Protein AF-A0A424NCL5-F1 (afdb_monomer_lite)

Structure (mmCIF, N/CA/C/O backbone):
data_AF-A0A424NCL5-F1
#
_entry.id   AF-A0A424NCL5-F1
#
loop_
_atom_site.group_PDB
_atom_site.id
_atom_site.type_symbol
_atom_site.label_atom_id
_atom_site.label_alt_id
_atom_site.label_comp_id
_atom_site.label_asym_id
_atom_site.label_entity_id
_atom_site.label_seq_id
_atom_site.pdbx_PDB_ins_code
_atom_site.Cartn_x
_atom_site.Cartn_y
_atom_site.Cartn_z
_atom_site.occupancy
_atom_site.B_iso_or_equiv
_atom_site.auth_seq_id
_atom_site.auth_comp_id
_atom_site.auth_asym_id
_atom_site.auth_atom_id
_atom_site.pdbx_PDB_model_num
ATOM 1 N N . PHE A 1 1 ? 13.759 -13.716 1.283 1.00 59.69 1 PHE A N 1
ATOM 2 C CA . PHE A 1 1 ? 14.732 -13.657 2.393 1.00 59.69 1 PHE A CA 1
ATOM 3 C C . PHE A 1 1 ? 16.094 -13.175 1.891 1.00 59.69 1 PHE A C 1
ATOM 5 O O . PHE A 1 1 ? 16.692 -12.325 2.529 1.00 59.69 1 PHE A O 1
ATOM 12 N N . ASP A 1 2 ? 16.530 -13.594 0.700 1.00 72.62 2 ASP A N 1
ATOM 13 C CA . ASP A 1 2 ? 17.807 -13.167 0.093 1.00 72.62 2 ASP A CA 1
ATOM 14 C C . ASP A 1 2 ? 17.956 -11.644 -0.052 1.00 72.62 2 ASP A C 1
ATOM 16 O O . ASP A 1 2 ? 18.997 -11.085 0.277 1.00 72.62 2 ASP A O 1
ATOM 20 N N . ALA A 1 3 ? 16.880 -10.949 -0.439 1.00 70.88 3 ALA A N 1
ATOM 21 C CA . ALA A 1 3 ? 16.846 -9.486 -0.510 1.00 70.88 3 ALA A CA 1
ATOM 22 C C . ALA A 1 3 ? 17.128 -8.793 0.838 1.00 70.88 3 ALA A C 1
ATOM 24 O O . ALA A 1 3 ? 17.733 -7.727 0.869 1.00 70.88 3 ALA A O 1
ATOM 25 N N . TYR A 1 4 ? 16.707 -9.400 1.953 1.00 78.50 4 TYR A N 1
ATOM 26 C CA . TYR A 1 4 ? 16.997 -8.896 3.296 1.00 78.50 4 TYR A CA 1
ATOM 27 C C . TYR A 1 4 ? 18.472 -9.114 3.646 1.00 78.50 4 TYR A C 1
ATOM 29 O O . TYR A 1 4 ? 19.128 -8.214 4.160 1.00 78.50 4 TYR A O 1
ATOM 37 N N . MET A 1 5 ? 19.005 -10.293 3.315 1.00 82.38 5 MET A N 1
ATOM 38 C CA . MET A 1 5 ? 20.398 -10.657 3.595 1.00 82.38 5 MET A CA 1
ATOM 39 C C . MET A 1 5 ? 21.410 -9.847 2.775 1.00 82.38 5 MET A C 1
ATOM 41 O O . MET A 1 5 ? 22.576 -9.790 3.150 1.00 82.38 5 MET A O 1
ATOM 45 N N . ALA A 1 6 ? 20.977 -9.201 1.689 1.00 80.12 6 ALA A N 1
ATOM 46 C CA . ALA A 1 6 ? 21.818 -8.310 0.895 1.00 80.12 6 ALA A CA 1
ATOM 47 C C . ALA A 1 6 ? 22.125 -6.968 1.592 1.00 80.12 6 ALA A C 1
ATOM 49 O O . ALA A 1 6 ? 23.172 -6.385 1.335 1.00 80.12 6 ALA A O 1
ATOM 50 N N . GLN A 1 7 ? 21.223 -6.467 2.446 1.00 85.88 7 GLN A N 1
ATOM 51 C CA . GLN A 1 7 ? 21.347 -5.170 3.140 1.00 85.88 7 GLN A CA 1
ATOM 52 C C . GLN A 1 7 ? 20.818 -5.272 4.586 1.00 85.88 7 GLN A C 1
ATOM 54 O O . GLN A 1 7 ? 19.867 -4.573 4.955 1.00 85.88 7 GLN A O 1
ATOM 59 N N . PRO A 1 8 ? 21.334 -6.207 5.403 1.00 87.62 8 PRO A N 1
ATOM 60 C CA . PRO A 1 8 ? 20.671 -6.628 6.632 1.00 87.62 8 PRO A CA 1
ATOM 61 C C . PRO A 1 8 ? 20.574 -5.509 7.669 1.00 87.62 8 PRO A C 1
ATOM 63 O O . PRO A 1 8 ? 19.539 -5.377 8.327 1.00 87.62 8 PRO A O 1
ATOM 66 N N . ILE A 1 9 ? 21.613 -4.685 7.822 1.00 90.00 9 ILE A N 1
ATOM 67 C CA . ILE A 1 9 ? 21.642 -3.652 8.859 1.00 90.00 9 ILE A CA 1
ATOM 68 C C . ILE A 1 9 ? 20.728 -2.502 8.451 1.00 90.00 9 ILE A C 1
ATOM 70 O O . ILE A 1 9 ? 19.856 -2.105 9.225 1.00 90.00 9 ILE A O 1
ATOM 74 N N . SER A 1 10 ? 20.847 -2.024 7.214 1.00 89.44 10 SER A N 1
ATOM 75 C CA . SER A 1 10 ? 20.032 -0.909 6.725 1.00 89.44 10 SER A CA 1
ATOM 76 C C . SER A 1 10 ? 18.560 -1.277 6.633 1.00 89.44 10 SER A C 1
ATOM 78 O O . SER A 1 10 ? 17.706 -0.480 7.019 1.00 89.44 10 SER A O 1
ATOM 80 N N . MET A 1 11 ? 18.248 -2.503 6.203 1.00 87.69 11 MET A N 1
ATOM 81 C CA . MET A 1 11 ? 16.880 -3.017 6.184 1.00 87.69 11 MET A CA 1
ATOM 82 C C . MET A 1 11 ? 16.300 -3.109 7.601 1.00 87.69 11 MET A C 1
ATOM 84 O O . MET A 1 11 ? 15.172 -2.670 7.827 1.00 87.69 11 MET A O 1
ATOM 88 N N . THR A 1 12 ? 17.073 -3.609 8.574 1.00 90.00 12 THR A N 1
ATOM 89 C CA . THR A 1 12 ? 16.653 -3.644 9.987 1.00 90.00 12 THR A CA 1
ATOM 90 C C . THR A 1 12 ? 16.360 -2.236 10.500 1.00 90.00 12 THR A C 1
ATOM 92 O O . THR A 1 12 ? 15.298 -1.994 11.075 1.00 90.00 12 THR A O 1
ATOM 95 N N . THR A 1 13 ? 17.267 -1.284 10.254 1.00 90.38 13 THR A N 1
ATOM 96 C CA . THR A 1 13 ? 17.084 0.122 10.630 1.00 90.38 13 THR A CA 1
ATOM 97 C C . THR A 1 13 ? 15.828 0.709 9.993 1.00 90.38 13 THR A C 1
ATOM 99 O O . THR A 1 13 ? 15.039 1.349 10.691 1.00 90.38 13 THR A O 1
ATOM 102 N N . ALA A 1 14 ? 15.604 0.458 8.700 1.00 87.75 14 ALA A N 1
ATOM 103 C CA . ALA A 1 14 ? 14.429 0.934 7.980 1.00 87.75 14 ALA A CA 1
ATOM 104 C C . ALA A 1 14 ? 13.139 0.414 8.623 1.00 87.75 14 ALA A C 1
ATOM 106 O O . ALA A 1 14 ? 12.256 1.207 8.954 1.00 87.75 14 ALA A O 1
ATOM 107 N N . ILE A 1 15 ? 13.049 -0.903 8.845 1.00 86.31 15 ILE A N 1
ATOM 108 C CA . ILE A 1 15 ? 11.871 -1.564 9.421 1.00 86.31 15 ILE A CA 1
ATOM 109 C C . ILE A 1 15 ? 11.586 -1.012 10.817 1.00 86.31 15 ILE A C 1
ATOM 111 O O . ILE A 1 15 ? 10.476 -0.548 11.074 1.00 86.31 15 ILE A O 1
ATOM 115 N N . VAL A 1 16 ? 12.584 -1.016 11.704 1.00 88.31 16 VAL A N 1
ATOM 116 C CA . VAL A 1 16 ? 12.420 -0.572 13.095 1.00 88.31 16 VAL A CA 1
ATOM 117 C C . VAL A 1 16 ? 11.967 0.883 13.145 1.00 88.31 16 VAL A C 1
ATOM 119 O O . VAL A 1 16 ? 10.979 1.195 13.811 1.00 88.31 16 VAL A O 1
ATOM 122 N N . LEU A 1 17 ? 12.641 1.775 12.415 1.00 87.69 17 LEU A N 1
ATOM 123 C CA . LEU A 1 17 ? 12.296 3.192 12.427 1.00 87.69 17 LEU A CA 1
ATOM 124 C C . LEU A 1 17 ? 10.911 3.441 11.839 1.00 87.69 17 LEU A C 1
ATOM 126 O O . LEU A 1 17 ? 10.129 4.147 12.465 1.00 87.69 17 LEU A O 1
ATOM 130 N N . CYS A 1 18 ? 10.574 2.841 10.696 1.00 82.06 18 CYS A N 1
ATOM 131 C CA . CYS A 1 18 ? 9.279 3.077 10.056 1.00 82.06 18 CYS A CA 1
ATOM 132 C C . CYS A 1 18 ? 8.109 2.514 10.870 1.00 82.06 18 CYS A C 1
ATOM 134 O O . CYS A 1 18 ? 7.059 3.153 10.952 1.00 82.06 18 CYS A O 1
ATOM 136 N N . VAL A 1 19 ? 8.278 1.350 11.509 1.00 81.06 19 VAL A N 1
ATOM 137 C CA . VAL A 1 19 ? 7.265 0.795 12.420 1.00 81.06 19 VAL A CA 1
ATOM 138 C C . VAL A 1 19 ? 7.086 1.708 13.632 1.00 81.06 19 VAL A C 1
ATOM 140 O O . VAL A 1 19 ? 5.951 2.017 14.004 1.00 81.06 19 VAL A O 1
ATOM 143 N N . ILE A 1 20 ? 8.181 2.200 14.223 1.00 84.38 20 ILE A N 1
ATOM 144 C CA . ILE A 1 20 ? 8.116 3.114 15.368 1.00 84.38 20 ILE A CA 1
ATOM 145 C C . ILE A 1 20 ? 7.447 4.436 14.980 1.00 84.38 20 ILE A C 1
ATOM 147 O O . ILE A 1 20 ? 6.534 4.873 15.676 1.00 84.38 20 ILE A O 1
ATOM 151 N N . THR A 1 21 ? 7.856 5.076 13.886 1.00 79.81 21 THR A N 1
ATOM 152 C CA . THR A 1 21 ? 7.308 6.384 13.498 1.00 79.81 21 THR A CA 1
ATOM 153 C C . THR A 1 21 ? 5.838 6.305 13.093 1.00 79.81 21 THR A C 1
ATOM 155 O O . THR A 1 21 ? 5.097 7.258 13.331 1.00 79.81 21 THR A O 1
ATOM 158 N N . THR A 1 22 ? 5.402 5.177 12.524 1.00 75.25 22 THR A N 1
ATOM 159 C CA . THR A 1 22 ? 4.046 5.024 11.971 1.00 75.25 22 THR A CA 1
ATOM 160 C C . THR A 1 22 ? 3.049 4.461 12.987 1.00 75.25 22 THR A C 1
ATOM 162 O O . THR A 1 22 ? 1.949 4.995 13.146 1.00 75.25 22 THR A O 1
ATOM 165 N N . PHE A 1 23 ? 3.417 3.397 13.707 1.00 75.50 23 PHE A N 1
ATOM 166 C CA . PHE A 1 23 ? 2.468 2.601 14.496 1.00 75.50 23 PHE A CA 1
ATOM 167 C C . PHE A 1 23 ? 2.685 2.673 16.015 1.00 75.50 23 PHE A C 1
ATOM 169 O O . PHE A 1 23 ? 1.803 2.276 16.775 1.00 75.50 23 PHE A O 1
ATOM 176 N N . SER A 1 24 ? 3.812 3.206 16.500 1.00 83.19 24 SER A N 1
ATOM 177 C CA . SER A 1 24 ? 4.097 3.237 17.941 1.00 83.19 24 SER A CA 1
ATOM 178 C C . SER A 1 24 ? 3.227 4.246 18.694 1.00 83.19 24 SER A C 1
ATOM 180 O O . SER A 1 24 ? 3.338 5.461 18.515 1.00 83.19 24 SER A O 1
ATOM 182 N N . ASN A 1 25 ? 2.418 3.752 19.635 1.00 82.50 25 ASN A N 1
ATOM 183 C CA . ASN A 1 25 ? 1.668 4.590 20.576 1.00 82.50 25 ASN A CA 1
ATOM 184 C C . ASN A 1 25 ? 2.572 5.539 21.397 1.00 82.50 25 ASN A C 1
ATOM 186 O O . ASN A 1 25 ? 2.231 6.720 21.516 1.00 82.50 25 ASN A O 1
ATOM 190 N N . PRO A 1 26 ? 3.728 5.097 21.939 1.00 86.94 26 PRO A N 1
ATOM 191 C CA . PRO A 1 26 ? 4.712 5.996 22.542 1.00 86.94 26 PRO A CA 1
ATOM 192 C C . PRO A 1 26 ? 5.143 7.151 21.630 1.00 86.94 26 PRO A C 1
ATOM 194 O O . PRO A 1 26 ? 5.167 8.299 22.073 1.00 86.94 26 PRO A O 1
ATOM 197 N N . PHE A 1 27 ? 5.428 6.871 20.355 1.00 85.06 27 PHE A N 1
ATOM 198 C CA . PHE A 1 27 ? 5.825 7.900 19.393 1.00 85.06 27 PHE A CA 1
ATOM 199 C C . PHE A 1 27 ? 4.682 8.885 19.126 1.00 85.06 27 PHE A C 1
ATOM 201 O O . PHE A 1 27 ? 4.892 10.096 19.192 1.00 85.06 27 PHE A O 1
ATOM 208 N N . LYS A 1 28 ? 3.448 8.389 18.944 1.00 81.25 28 LYS A N 1
ATOM 209 C CA . LYS A 1 28 ? 2.246 9.232 18.807 1.00 81.25 28 LYS A CA 1
ATOM 210 C C . LYS A 1 28 ? 2.067 10.172 20.010 1.00 81.25 28 LYS A C 1
ATOM 212 O O . LYS A 1 28 ? 1.787 11.353 19.827 1.00 81.25 28 LYS A O 1
ATOM 217 N N . ARG A 1 29 ? 2.306 9.695 21.239 1.00 84.94 29 ARG A N 1
ATOM 218 C CA . ARG A 1 29 ? 2.267 10.525 22.464 1.00 84.94 29 ARG A CA 1
ATOM 219 C C . ARG A 1 29 ? 3.382 11.570 22.533 1.00 84.94 29 ARG A C 1
ATOM 221 O O . ARG A 1 29 ? 3.206 12.600 23.175 1.00 84.94 29 ARG A O 1
ATOM 228 N N . LEU A 1 30 ? 4.537 11.309 21.929 1.00 85.81 30 LEU A N 1
ATOM 229 C CA . LEU A 1 30 ? 5.638 12.270 21.875 1.00 85.81 30 LEU A CA 1
ATOM 230 C C . LEU A 1 30 ? 5.400 13.331 20.791 1.00 85.81 30 LEU A C 1
ATOM 232 O O . LEU A 1 30 ? 5.681 14.512 21.001 1.00 85.81 30 LEU A O 1
ATOM 236 N N . ALA A 1 31 ? 4.801 12.925 19.672 1.00 82.19 31 ALA A N 1
ATOM 237 C CA . ALA A 1 31 ? 4.405 13.803 18.578 1.00 82.19 31 ALA A CA 1
ATOM 238 C C . ALA A 1 31 ? 3.365 14.858 18.992 1.00 82.19 31 ALA A C 1
ATOM 240 O O . ALA A 1 31 ? 3.372 15.953 18.439 1.00 82.19 31 ALA A O 1
ATOM 241 N N . THR A 1 32 ? 2.519 14.593 19.997 1.00 81.19 32 THR A N 1
ATOM 242 C CA . THR A 1 32 ? 1.598 15.615 20.537 1.00 81.19 32 THR A CA 1
ATOM 243 C C . THR A 1 32 ? 2.299 16.669 21.395 1.00 81.19 32 THR A C 1
ATOM 245 O O . THR A 1 32 ? 1.772 17.766 21.564 1.00 81.19 32 THR A O 1
ATOM 248 N N . LYS A 1 33 ? 3.488 16.364 21.929 1.00 86.12 33 LYS A N 1
ATOM 249 C CA . LYS A 1 33 ? 4.240 17.249 22.832 1.00 86.12 33 LYS A CA 1
ATOM 250 C C . LYS A 1 33 ? 5.313 18.076 22.127 1.00 86.12 33 LYS A C 1
ATOM 252 O O . LYS A 1 33 ? 5.761 19.074 22.680 1.00 86.12 33 LYS A O 1
ATOM 257 N N . SER A 1 34 ? 5.752 17.673 20.934 1.00 86.62 34 SER A N 1
ATOM 258 C CA . SER A 1 34 ? 6.860 18.322 20.229 1.00 86.62 34 SER A CA 1
ATOM 259 C C . SER A 1 34 ? 6.598 18.467 18.737 1.00 86.62 34 SER A C 1
ATOM 261 O O . SER A 1 34 ? 6.245 17.511 18.044 1.00 86.62 34 SER A O 1
ATOM 263 N N . ARG A 1 35 ? 6.873 19.671 18.222 1.00 82.31 35 ARG A N 1
ATOM 264 C CA . ARG A 1 35 ? 6.753 19.997 16.796 1.00 82.31 35 ARG A CA 1
ATOM 265 C C . ARG A 1 35 ? 7.665 19.131 15.926 1.00 82.31 35 ARG A C 1
ATOM 267 O O . ARG A 1 35 ? 7.259 18.755 14.835 1.00 82.31 35 ARG A O 1
ATOM 274 N N . VAL A 1 36 ? 8.857 18.773 16.409 1.00 84.62 36 VAL A N 1
ATOM 275 C CA . VAL A 1 36 ? 9.817 17.946 15.654 1.00 84.62 36 VAL A CA 1
ATOM 276 C C . VAL A 1 36 ? 9.261 16.541 15.430 1.00 84.62 36 VAL A C 1
ATOM 278 O O . VAL A 1 36 ? 9.214 16.069 14.299 1.00 84.62 36 VAL A O 1
ATOM 281 N N . PHE A 1 37 ? 8.763 15.899 16.489 1.00 83.12 37 PHE A N 1
ATOM 282 C CA . PHE A 1 37 ? 8.170 14.563 16.399 1.00 83.12 37 PHE A CA 1
ATOM 283 C C . PHE A 1 37 ? 6.844 14.566 15.629 1.00 83.12 37 PHE A C 1
ATOM 285 O O . PHE A 1 37 ? 6.556 13.612 14.911 1.00 83.12 37 PHE A O 1
ATOM 292 N N . SER A 1 38 ? 6.073 15.656 15.710 1.00 77.62 38 SER A N 1
ATOM 293 C CA . SER A 1 38 ? 4.879 15.858 14.881 1.00 77.62 38 SER A CA 1
ATOM 294 C C . SER A 1 38 ? 5.216 15.914 13.387 1.00 77.62 38 SER A C 1
ATOM 296 O O . SER A 1 38 ? 4.578 15.231 12.588 1.00 77.62 38 SER A O 1
ATOM 298 N N . VAL A 1 39 ? 6.255 16.670 13.009 1.00 78.81 39 VAL A N 1
ATOM 299 C CA . VAL A 1 39 ? 6.716 16.755 11.615 1.00 78.81 39 VAL A CA 1
ATOM 300 C C . VAL A 1 39 ? 7.269 15.410 11.150 1.00 78.81 39 VAL A C 1
ATOM 302 O O . VAL A 1 39 ? 6.846 14.924 10.105 1.00 78.81 39 VAL A O 1
ATOM 305 N N . LEU A 1 40 ? 8.129 14.759 11.940 1.00 79.69 40 LEU A N 1
ATOM 306 C CA . LEU A 1 40 ? 8.675 13.437 11.608 1.00 79.69 40 LEU A CA 1
ATOM 307 C C . LEU A 1 40 ? 7.574 12.390 11.411 1.00 79.69 40 LEU A C 1
ATOM 309 O O . LEU A 1 40 ? 7.593 11.673 10.417 1.00 79.69 40 LEU A O 1
ATOM 313 N N . GLY A 1 41 ? 6.581 12.339 12.302 1.00 73.12 41 GLY A N 1
ATOM 314 C CA . GLY A 1 41 ? 5.432 11.444 12.148 1.00 73.12 41 GLY A CA 1
ATOM 315 C C . GLY A 1 41 ? 4.577 11.766 10.920 1.00 73.12 41 GLY A C 1
ATOM 316 O O . GLY A 1 41 ? 4.056 10.861 10.277 1.00 73.12 41 GLY A O 1
ATOM 317 N N . SER A 1 42 ? 4.462 13.045 10.548 1.00 71.31 42 SER A N 1
ATOM 318 C CA . SER A 1 42 ? 3.681 13.459 9.374 1.00 71.31 42 SER A CA 1
ATOM 319 C C . SER A 1 42 ? 4.311 13.084 8.030 1.00 71.31 42 SER A C 1
ATOM 321 O O . SER A 1 42 ? 3.599 13.016 7.034 1.00 71.31 42 SER A O 1
ATOM 323 N N . LEU A 1 43 ? 5.620 12.813 8.001 1.00 74.31 43 LEU A N 1
ATOM 324 C CA . LEU A 1 43 ? 6.347 12.375 6.804 1.00 74.31 43 LEU A CA 1
ATOM 325 C C . LEU A 1 43 ? 6.207 10.860 6.546 1.00 74.31 43 LEU A C 1
ATOM 327 O O . LEU A 1 43 ? 6.719 10.352 5.546 1.00 74.31 43 LEU A O 1
ATOM 331 N N . GLY A 1 44 ? 5.522 10.133 7.438 1.00 73.88 44 GLY A N 1
ATOM 332 C CA . GLY A 1 44 ? 5.253 8.703 7.314 1.00 73.88 44 GLY A CA 1
ATOM 333 C C . GLY A 1 44 ? 6.536 7.875 7.261 1.00 73.88 44 GLY A C 1
ATOM 334 O O . GLY A 1 44 ? 7.284 7.793 8.236 1.00 73.88 44 GLY A O 1
ATOM 335 N N . LEU A 1 45 ? 6.780 7.258 6.104 1.00 76.00 45 LEU A N 1
ATOM 336 C CA . LEU A 1 45 ? 7.889 6.323 5.877 1.00 76.00 45 LEU A CA 1
ATOM 337 C C . LEU A 1 45 ? 9.198 7.021 5.498 1.00 76.00 45 LEU A C 1
ATOM 339 O O . LEU A 1 45 ? 10.274 6.443 5.643 1.00 76.00 45 LEU A O 1
ATOM 343 N N . LEU A 1 46 ? 9.117 8.272 5.034 1.00 79.44 46 LEU A N 1
ATOM 344 C CA . LEU A 1 46 ? 10.256 9.003 4.484 1.00 79.44 46 LEU A CA 1
ATOM 345 C C . LEU A 1 46 ? 11.432 9.127 5.475 1.00 79.44 46 LEU A C 1
ATOM 347 O O . LEU A 1 46 ? 12.557 8.849 5.065 1.00 79.44 46 LEU A O 1
ATOM 351 N N . PRO A 1 47 ? 11.243 9.482 6.765 1.00 80.56 47 PRO A N 1
ATOM 352 C CA . PRO A 1 47 ? 12.374 9.665 7.675 1.00 80.56 47 PRO A CA 1
ATOM 353 C C . PRO A 1 47 ? 13.139 8.367 7.938 1.00 80.56 47 PRO A C 1
ATOM 355 O O . PRO A 1 47 ? 14.368 8.365 7.924 1.00 80.56 47 PRO A O 1
ATOM 358 N N . GLY A 1 48 ? 12.420 7.259 8.146 1.00 82.44 48 GLY A N 1
ATOM 359 C CA . GLY A 1 48 ? 13.043 5.952 8.354 1.00 82.44 48 GLY A CA 1
ATOM 360 C C . GLY A 1 48 ? 13.788 5.477 7.109 1.00 82.44 48 GLY A C 1
ATOM 361 O O . GLY A 1 48 ? 14.894 4.956 7.222 1.00 82.44 48 GLY A O 1
ATOM 362 N N . PHE A 1 49 ? 13.233 5.744 5.924 1.00 82.62 49 PHE A N 1
ATOM 363 C CA . PHE A 1 49 ? 13.864 5.413 4.651 1.00 82.62 49 PHE A CA 1
ATOM 364 C C . PHE A 1 49 ? 15.146 6.218 4.387 1.00 82.62 49 PHE A C 1
ATOM 366 O O . PHE A 1 49 ? 16.161 5.648 3.997 1.00 82.62 49 PHE A O 1
ATOM 373 N N . VAL A 1 50 ? 15.137 7.528 4.659 1.00 86.81 50 VAL A N 1
ATOM 374 C CA . VAL A 1 50 ? 16.325 8.389 4.509 1.00 86.81 50 VAL A CA 1
ATOM 375 C C . VAL A 1 50 ? 17.444 7.948 5.451 1.00 86.81 50 VAL A C 1
ATOM 377 O O . VAL A 1 50 ? 18.590 7.820 5.024 1.00 86.81 50 VAL A O 1
ATOM 380 N N . ILE A 1 51 ? 17.121 7.671 6.718 1.00 89.56 51 ILE A N 1
ATOM 381 C CA . ILE A 1 51 ? 18.115 7.200 7.692 1.00 89.56 51 ILE A CA 1
ATOM 382 C C . ILE A 1 51 ? 18.687 5.847 7.256 1.00 89.56 51 ILE A C 1
ATOM 384 O O . ILE A 1 51 ? 19.900 5.663 7.292 1.00 89.56 51 ILE A O 1
ATOM 388 N N . ALA A 1 52 ? 17.844 4.924 6.793 1.00 89.19 52 ALA A N 1
ATOM 389 C CA . ALA A 1 52 ? 18.299 3.628 6.305 1.00 89.19 52 ALA A CA 1
ATOM 390 C C . ALA A 1 52 ? 19.197 3.736 5.064 1.00 89.19 52 ALA A C 1
ATOM 392 O O . ALA A 1 52 ? 20.213 3.052 4.995 1.00 89.19 52 ALA A O 1
ATOM 393 N N . GLY A 1 53 ? 18.887 4.632 4.123 1.00 88.75 53 GLY A N 1
ATOM 394 C CA . GLY A 1 53 ? 19.747 4.892 2.966 1.00 88.75 53 GLY A CA 1
ATOM 395 C C . GLY A 1 53 ? 21.130 5.426 3.358 1.00 88.75 53 GLY A C 1
ATOM 396 O O . GLY A 1 53 ? 22.135 5.006 2.788 1.00 88.75 53 GLY A O 1
ATOM 397 N N . LEU A 1 54 ? 21.202 6.293 4.375 1.00 90.31 54 LEU A N 1
ATOM 398 C CA . LEU A 1 54 ? 22.479 6.764 4.924 1.00 90.31 54 LEU A CA 1
ATOM 399 C C . LEU A 1 54 ? 23.261 5.633 5.600 1.00 90.31 54 LEU A C 1
ATOM 401 O O . LEU A 1 54 ? 24.464 5.514 5.386 1.00 90.31 54 LEU A O 1
ATOM 405 N N . VAL A 1 55 ? 22.591 4.783 6.382 1.00 91.06 55 VAL A N 1
ATOM 406 C CA . VAL A 1 55 ? 23.217 3.599 6.995 1.00 91.06 55 VAL A CA 1
ATOM 407 C C . VAL A 1 55 ? 23.767 2.660 5.918 1.00 91.06 55 VAL A C 1
ATOM 409 O O . VAL A 1 55 ? 24.911 2.223 6.033 1.00 91.06 55 VAL A O 1
ATOM 412 N N . ALA A 1 56 ? 23.021 2.446 4.832 1.00 89.38 56 ALA A N 1
ATOM 413 C CA . ALA A 1 56 ? 23.445 1.601 3.716 1.00 89.38 56 ALA A CA 1
ATOM 414 C C . ALA A 1 56 ? 24.703 2.129 3.031 1.00 89.38 56 ALA A C 1
ATOM 416 O O . ALA A 1 56 ? 25.590 1.349 2.680 1.00 89.38 56 ALA A O 1
ATOM 417 N N . TYR A 1 57 ? 24.796 3.452 2.888 1.00 89.00 57 TYR A N 1
ATOM 418 C CA . TYR A 1 57 ? 25.983 4.112 2.364 1.00 89.00 57 TYR A CA 1
ATOM 419 C C . TYR A 1 57 ? 27.189 3.950 3.295 1.00 89.00 57 TYR A C 1
ATOM 421 O O . TYR A 1 57 ? 28.239 3.475 2.871 1.00 89.00 57 TYR A O 1
ATOM 429 N N . PHE A 1 58 ? 27.047 4.300 4.579 1.00 91.69 58 PHE A N 1
ATOM 430 C CA . PHE A 1 58 ? 28.169 4.276 5.526 1.00 91.69 58 PHE A CA 1
ATOM 431 C C . PHE A 1 58 ? 28.699 2.868 5.806 1.00 91.69 58 PHE A C 1
ATOM 433 O O . PHE A 1 58 ? 29.887 2.705 6.081 1.00 91.69 58 PHE A O 1
ATOM 440 N N . LEU A 1 59 ? 27.838 1.854 5.723 1.00 91.62 59 LEU A N 1
ATOM 441 C CA . LEU A 1 59 ? 28.215 0.452 5.899 1.00 91.62 59 LEU A CA 1
ATOM 442 C C . LEU A 1 59 ? 28.612 -0.240 4.589 1.00 91.62 59 LEU A C 1
ATOM 444 O O . LEU A 1 59 ? 28.944 -1.422 4.613 1.00 91.62 59 LEU A O 1
ATOM 448 N N . ASN A 1 60 ? 28.610 0.481 3.463 1.00 87.88 60 ASN A N 1
ATOM 449 C CA . ASN A 1 60 ? 28.871 -0.053 2.124 1.00 87.88 60 ASN A CA 1
ATOM 450 C C . ASN A 1 60 ? 27.956 -1.232 1.726 1.00 87.88 60 ASN A C 1
ATOM 452 O O . ASN A 1 60 ? 28.327 -2.030 0.866 1.00 87.88 60 ASN A O 1
ATOM 456 N N . GLU A 1 61 ? 26.751 -1.333 2.305 1.00 86.88 61 GLU A N 1
ATOM 457 C CA . GLU A 1 61 ? 25.727 -2.303 1.875 1.00 86.88 61 GLU A CA 1
ATOM 458 C C . GLU A 1 61 ? 25.150 -1.928 0.498 1.00 86.88 61 GLU A C 1
ATOM 460 O O . GLU A 1 61 ? 24.634 -2.776 -0.230 1.00 86.88 61 GLU A O 1
ATOM 465 N N . VAL A 1 62 ? 25.247 -0.646 0.128 1.00 85.44 62 VAL A N 1
ATOM 466 C CA . VAL A 1 62 ? 24.797 -0.103 -1.154 1.00 85.44 62 VAL A CA 1
ATOM 467 C C . VAL A 1 62 ? 25.860 0.799 -1.764 1.00 85.44 62 VAL A C 1
ATOM 469 O O . VAL A 1 62 ? 26.407 1.672 -1.096 1.00 85.44 62 VAL A O 1
ATOM 472 N N . GLN A 1 63 ? 26.080 0.642 -3.069 1.00 84.94 63 GLN A N 1
ATOM 473 C CA . GLN A 1 63 ? 26.859 1.575 -3.879 1.00 84.94 63 GLN A CA 1
ATOM 474 C C . GLN A 1 63 ? 25.918 2.525 -4.625 1.00 84.94 63 GLN A C 1
ATOM 476 O O . GLN A 1 63 ? 25.005 2.085 -5.327 1.00 84.94 63 GLN A O 1
ATOM 481 N N . PHE A 1 64 ? 26.147 3.829 -4.480 1.00 85.19 64 PHE A N 1
ATOM 482 C CA . PHE A 1 64 ? 25.378 4.862 -5.171 1.00 85.19 64 PHE A CA 1
ATOM 483 C C . PHE A 1 64 ? 26.177 5.399 -6.354 1.00 85.19 64 PHE A C 1
ATOM 485 O O . PHE A 1 64 ? 27.087 6.208 -6.185 1.00 85.19 64 PHE A O 1
ATOM 492 N N . ASN A 1 65 ? 25.800 4.981 -7.560 1.00 87.31 65 ASN A N 1
ATOM 493 C CA . ASN A 1 65 ? 26.366 5.496 -8.803 1.00 87.31 65 ASN A CA 1
ATOM 494 C C . ASN A 1 65 ? 25.413 6.545 -9.380 1.00 87.31 65 ASN A C 1
ATOM 496 O O . ASN A 1 65 ? 24.567 6.229 -10.212 1.00 87.31 65 ASN A O 1
ATOM 500 N N . ILE A 1 66 ? 25.505 7.779 -8.876 1.00 89.94 66 ILE A N 1
ATOM 501 C CA . ILE A 1 66 ? 24.596 8.860 -9.273 1.00 89.94 66 ILE A CA 1
ATOM 502 C C . ILE A 1 66 ? 24.986 9.374 -10.661 1.00 89.94 66 ILE A C 1
ATOM 504 O O . ILE A 1 66 ? 26.067 9.935 -10.845 1.00 89.94 66 ILE A O 1
ATOM 508 N N . GLU A 1 67 ? 24.078 9.230 -11.623 1.00 90.56 67 GLU A N 1
ATOM 509 C CA . GLU A 1 67 ? 24.237 9.779 -12.971 1.00 90.56 67 GLU A CA 1
ATOM 510 C C . GLU A 1 67 ? 23.503 11.115 -13.096 1.00 90.56 67 GLU A C 1
ATOM 512 O O . GLU A 1 67 ? 22.336 11.239 -12.725 1.00 90.56 67 GLU A O 1
ATOM 517 N N . TRP A 1 68 ? 24.168 12.120 -13.668 1.00 91.44 68 TRP A N 1
ATOM 518 C CA . TRP A 1 68 ? 23.572 13.432 -13.908 1.00 91.44 68 TRP A CA 1
ATOM 519 C C . TRP A 1 68 ? 23.010 13.545 -15.320 1.00 91.44 68 TRP A C 1
ATOM 521 O O . TRP A 1 68 ? 23.686 13.235 -16.296 1.00 91.44 68 TRP A O 1
ATOM 531 N N . GLY A 1 69 ? 21.775 14.035 -15.436 1.00 89.06 69 GLY A N 1
ATOM 532 C CA . GLY A 1 69 ? 21.144 14.307 -16.722 1.00 89.06 69 GLY A CA 1
ATOM 533 C C . GLY A 1 69 ? 19.632 14.117 -16.713 1.00 89.06 69 GLY A C 1
ATOM 534 O O . GLY A 1 69 ? 19.006 13.898 -15.672 1.00 89.06 69 GLY A O 1
ATOM 535 N N . PHE A 1 70 ? 19.057 14.203 -17.908 1.00 88.06 70 PHE A N 1
ATOM 536 C CA . PHE A 1 70 ? 17.642 13.973 -18.160 1.00 88.06 70 PHE A CA 1
ATOM 537 C C . PHE A 1 70 ? 17.493 12.772 -19.093 1.00 88.06 70 PHE A C 1
ATOM 539 O O . PHE A 1 70 ? 18.180 12.696 -20.112 1.00 88.06 70 PHE A O 1
ATOM 546 N N . LYS A 1 71 ? 16.608 11.832 -18.760 1.00 83.75 71 LYS A N 1
ATOM 547 C CA . LYS A 1 71 ? 16.344 10.645 -19.579 1.00 83.75 71 LYS A CA 1
ATOM 548 C C . LYS A 1 71 ? 14.859 10.518 -19.830 1.00 83.75 71 LYS A C 1
ATOM 550 O O . LYS A 1 71 ? 14.064 10.540 -18.905 1.00 83.75 71 LYS A O 1
ATOM 555 N N . ILE A 1 72 ? 14.483 10.347 -21.089 1.00 83.75 72 ILE A N 1
ATOM 556 C CA . ILE A 1 72 ? 13.097 10.053 -21.443 1.00 83.75 72 ILE A CA 1
ATOM 557 C C . ILE A 1 72 ? 12.842 8.572 -21.109 1.00 83.75 72 ILE A C 1
ATOM 559 O O . ILE A 1 72 ? 13.581 7.717 -21.610 1.00 83.75 72 ILE A O 1
ATOM 563 N N . PRO A 1 73 ? 11.849 8.238 -20.260 1.00 79.81 73 PRO A N 1
ATOM 564 C CA . PRO A 1 73 ? 11.491 6.852 -19.983 1.00 79.81 73 PRO A CA 1
ATOM 565 C C . PRO A 1 73 ? 11.161 6.097 -21.275 1.00 79.81 73 PRO A C 1
ATOM 567 O O . PRO A 1 73 ? 10.523 6.639 -22.177 1.00 79.81 73 PRO A O 1
ATOM 570 N N . ALA A 1 74 ? 11.575 4.832 -21.366 1.00 82.81 74 ALA A N 1
ATOM 571 C CA . ALA A 1 74 ? 11.413 4.005 -22.563 1.00 82.81 74 ALA A CA 1
ATOM 572 C C . ALA A 1 74 ? 9.975 3.464 -22.710 1.00 82.81 74 ALA A C 1
ATOM 574 O O . ALA A 1 74 ? 9.753 2.255 -22.741 1.00 82.81 74 ALA A O 1
ATOM 575 N N . VAL A 1 75 ? 8.994 4.368 -22.788 1.00 80.94 75 VAL A N 1
ATOM 576 C CA . VAL A 1 75 ? 7.558 4.043 -22.835 1.00 80.94 75 VAL A CA 1
ATOM 577 C C . VAL A 1 75 ? 7.218 3.167 -24.042 1.00 80.94 75 VAL A C 1
ATOM 579 O O . VAL A 1 75 ? 6.486 2.196 -23.897 1.00 80.94 75 VAL A O 1
ATOM 582 N N . LEU A 1 76 ? 7.796 3.454 -25.213 1.00 83.00 76 LEU A N 1
ATOM 583 C CA . LEU A 1 76 ? 7.573 2.651 -26.420 1.00 83.00 76 LEU A CA 1
ATOM 584 C C . LEU A 1 76 ? 8.044 1.205 -26.231 1.00 83.00 76 LEU A C 1
ATOM 586 O O . LEU A 1 76 ? 7.262 0.284 -26.427 1.00 83.00 76 LEU A O 1
ATOM 590 N N . SER A 1 77 ? 9.274 1.010 -25.745 1.00 84.44 77 SER A N 1
ATOM 591 C CA . SER A 1 77 ? 9.811 -0.335 -25.492 1.00 84.44 77 SER A CA 1
ATOM 592 C C . SER A 1 77 ? 8.984 -1.112 -24.466 1.00 84.44 77 SER A C 1
ATOM 594 O O . SER A 1 77 ? 8.914 -2.337 -24.530 1.00 84.44 77 SER A O 1
ATOM 596 N N . LEU A 1 78 ? 8.355 -0.419 -23.514 1.00 81.56 78 LEU A N 1
ATOM 597 C CA . LEU A 1 78 ? 7.441 -1.057 -22.577 1.00 81.56 78 LEU A CA 1
ATOM 598 C C . LEU A 1 78 ? 6.178 -1.555 -23.288 1.00 81.56 78 LEU A C 1
ATOM 600 O O . LEU A 1 78 ? 5.833 -2.721 -23.138 1.00 81.56 78 LEU A O 1
ATOM 604 N N . ILE A 1 79 ? 5.531 -0.702 -24.087 1.00 82.06 79 ILE A N 1
ATOM 605 C CA . ILE A 1 79 ? 4.320 -1.055 -24.845 1.00 82.06 79 ILE A CA 1
ATOM 606 C C . ILE A 1 79 ? 4.589 -2.250 -25.765 1.00 82.06 79 ILE A C 1
ATOM 608 O O . ILE A 1 79 ? 3.783 -3.176 -25.802 1.00 82.06 79 ILE A O 1
ATOM 612 N N . GLU A 1 80 ? 5.737 -2.271 -26.443 1.00 85.44 80 GLU A N 1
ATOM 613 C CA . GLU A 1 80 ? 6.149 -3.389 -27.304 1.00 85.44 80 GLU A CA 1
ATOM 614 C C . GLU A 1 80 ? 6.272 -4.715 -26.541 1.00 85.44 80 GLU A C 1
ATOM 616 O O . GLU A 1 80 ? 6.027 -5.782 -27.095 1.00 85.44 80 GLU A O 1
ATOM 621 N N . LYS A 1 81 ? 6.643 -4.663 -25.257 1.00 84.88 81 LYS A N 1
ATOM 622 C CA . LYS A 1 81 ? 6.873 -5.851 -24.425 1.00 84.88 81 LYS A CA 1
ATOM 623 C C . LYS A 1 81 ? 5.651 -6.317 -23.651 1.00 84.88 81 LYS A C 1
ATOM 625 O O . LYS A 1 81 ? 5.669 -7.442 -23.157 1.00 84.88 81 LYS A O 1
ATOM 630 N N . THR A 1 82 ? 4.633 -5.475 -23.485 1.00 81.25 82 THR A N 1
ATOM 631 C CA . THR A 1 82 ? 3.506 -5.794 -22.598 1.00 81.25 82 THR A CA 1
ATOM 632 C C . THR A 1 82 ? 2.128 -5.616 -23.232 1.00 81.25 82 THR A C 1
ATOM 634 O O . THR A 1 82 ? 1.169 -6.193 -22.725 1.00 81.25 82 THR A O 1
ATOM 637 N N . SER A 1 83 ? 1.985 -4.877 -24.338 1.00 84.06 83 SER A N 1
ATOM 638 C CA . SER A 1 83 ? 0.676 -4.651 -24.964 1.00 84.06 83 SER A CA 1
ATOM 639 C C . SER A 1 83 ? 0.224 -5.846 -25.805 1.00 84.06 83 SER A C 1
ATOM 641 O O . SER A 1 83 ? 0.928 -6.210 -26.751 1.00 84.06 83 SER A O 1
ATOM 643 N N . PRO A 1 84 ? -0.998 -6.371 -25.596 1.00 84.12 84 PRO A N 1
ATOM 644 C CA . PRO A 1 84 ? -1.609 -7.327 -26.521 1.00 84.12 84 PRO A CA 1
ATOM 645 C C . PRO A 1 84 ? -1.803 -6.760 -27.934 1.00 84.12 84 PRO A C 1
ATOM 647 O O . PRO A 1 84 ? -1.891 -7.518 -28.893 1.00 84.12 84 PRO A O 1
ATOM 650 N N . LEU A 1 85 ? -1.839 -5.429 -28.092 1.00 85.69 85 LEU A N 1
ATOM 651 C CA . LEU A 1 85 ? -1.917 -4.792 -29.411 1.00 85.69 85 LEU A CA 1
ATOM 652 C C . LEU A 1 85 ? -0.618 -4.942 -30.216 1.00 85.69 85 LEU A C 1
ATOM 654 O O . LEU A 1 85 ? -0.665 -4.874 -31.441 1.00 85.69 85 LEU A O 1
ATOM 658 N N . TYR A 1 86 ? 0.521 -5.139 -29.544 1.00 86.00 86 TYR A N 1
ATOM 659 C CA . TYR A 1 86 ? 1.820 -5.348 -30.187 1.00 86.00 86 TYR A CA 1
ATOM 660 C C . TYR A 1 86 ? 2.218 -6.830 -30.219 1.00 86.00 86 TYR A C 1
ATOM 662 O O . TYR A 1 86 ? 2.720 -7.314 -31.228 1.00 86.00 86 TYR A O 1
ATOM 670 N N . LEU A 1 87 ? 1.957 -7.564 -29.132 1.00 86.31 87 LEU A N 1
ATOM 671 C CA . LEU A 1 87 ? 2.301 -8.985 -28.987 1.00 86.31 87 LEU A CA 1
ATOM 672 C C . LEU A 1 87 ? 1.282 -9.934 -29.641 1.00 86.31 87 LEU A C 1
ATOM 674 O O . LEU A 1 87 ? 1.590 -11.103 -29.862 1.00 86.31 87 LEU A O 1
ATOM 678 N N . GLY A 1 88 ? 0.077 -9.442 -29.938 1.00 87.12 88 GLY A N 1
ATOM 679 C CA . GLY A 1 88 ? -1.088 -10.272 -30.227 1.00 87.12 88 GLY A CA 1
ATOM 680 C C . GLY A 1 88 ? -1.823 -10.687 -28.949 1.00 87.12 88 GLY A C 1
ATOM 681 O O . GLY A 1 88 ? -1.296 -10.606 -27.836 1.00 87.12 88 GLY A O 1
ATOM 682 N N . PHE A 1 89 ? -3.076 -11.116 -29.103 1.00 88.31 89 PHE A N 1
ATOM 683 C CA . PHE A 1 89 ? -3.842 -11.648 -27.979 1.00 88.31 89 PHE A CA 1
ATOM 684 C C . PHE A 1 89 ? -3.380 -13.069 -27.623 1.00 88.31 89 PHE A C 1
ATOM 686 O O . PHE A 1 89 ? -3.021 -13.825 -28.531 1.00 88.31 89 PHE A O 1
ATOM 693 N N . PRO A 1 90 ? -3.422 -13.446 -26.330 1.00 88.06 90 PRO A N 1
ATOM 694 C CA . PRO A 1 90 ? -3.208 -14.824 -25.897 1.00 88.06 90 PRO A CA 1
ATOM 695 C C . PRO A 1 90 ? -4.149 -15.805 -26.608 1.00 88.06 90 PRO A C 1
ATOM 697 O O . PRO A 1 90 ? -5.259 -15.438 -27.003 1.00 88.06 90 PRO A O 1
ATOM 700 N N . ASP A 1 91 ? -3.728 -17.061 -26.749 1.00 93.38 91 ASP A N 1
ATOM 701 C CA . ASP A 1 91 ? -4.609 -18.112 -27.251 1.00 93.38 91 ASP A CA 1
ATOM 702 C C . ASP A 1 91 ? -5.676 -18.482 -26.206 1.00 93.38 91 ASP A C 1
ATOM 704 O O . ASP A 1 91 ? -5.585 -18.148 -25.022 1.00 93.38 91 ASP A O 1
ATOM 708 N N . PHE A 1 92 ? -6.726 -19.182 -26.642 1.00 93.88 92 PHE A N 1
ATOM 709 C CA . PHE A 1 92 ? -7.838 -19.532 -25.755 1.00 93.88 92 PHE A CA 1
ATOM 710 C C . PHE A 1 92 ? -7.392 -20.367 -24.543 1.00 93.88 92 PHE A C 1
ATOM 712 O O . PHE A 1 92 ? -7.922 -20.179 -23.448 1.00 93.88 92 PHE A O 1
ATOM 719 N N . ASN A 1 93 ? -6.396 -21.243 -24.708 1.00 95.00 93 ASN A N 1
ATOM 720 C CA . ASN A 1 93 ? -5.916 -22.081 -23.610 1.00 95.00 93 ASN A CA 1
ATOM 721 C C . ASN A 1 93 ? -5.238 -21.245 -22.519 1.00 95.00 93 ASN A C 1
ATOM 723 O O . ASN A 1 93 ? -5.531 -21.457 -21.346 1.00 95.00 93 ASN A O 1
ATOM 727 N N . MET A 1 94 ? -4.451 -20.222 -22.878 1.00 91.75 94 MET A N 1
ATOM 728 C CA . MET A 1 94 ? -3.876 -19.295 -21.896 1.00 91.75 94 MET A CA 1
ATOM 729 C C . MET A 1 94 ? -4.941 -18.577 -21.055 1.00 91.75 94 MET A C 1
ATOM 731 O O . MET A 1 94 ? -4.716 -18.327 -19.871 1.00 91.75 94 MET A O 1
ATOM 735 N N . TYR A 1 95 ? -6.112 -18.260 -21.622 1.00 90.81 95 TYR A N 1
ATOM 736 C CA . TYR A 1 95 ? -7.215 -17.692 -20.839 1.00 90.81 95 TYR A CA 1
ATOM 737 C C . TYR A 1 95 ? -7.773 -18.686 -19.818 1.00 90.81 95 TYR A C 1
ATOM 739 O O . TYR A 1 95 ? -8.049 -18.292 -18.686 1.00 90.81 95 TYR A O 1
ATOM 747 N N . VAL A 1 96 ? -7.924 -19.958 -20.200 1.00 91.94 96 VAL A N 1
ATOM 748 C CA . VAL A 1 96 ? -8.393 -21.024 -19.300 1.00 91.94 96 VAL A CA 1
ATOM 749 C C . VAL A 1 96 ? -7.382 -21.263 -18.178 1.00 91.94 96 VAL A C 1
ATOM 751 O O . VAL A 1 96 ? -7.764 -21.287 -17.006 1.00 91.94 96 VAL A O 1
ATOM 754 N N . ASP A 1 97 ? -6.095 -21.336 -18.516 1.00 89.50 97 ASP A N 1
ATOM 755 C CA . ASP A 1 97 ? -5.002 -21.521 -17.556 1.00 89.50 97 ASP A CA 1
ATOM 756 C C . ASP A 1 97 ? -4.889 -20.347 -16.569 1.00 89.50 97 ASP A C 1
ATOM 758 O O . ASP A 1 97 ? -4.467 -20.521 -15.424 1.00 89.50 97 ASP A O 1
ATOM 762 N N . ALA A 1 98 ? -5.310 -19.146 -16.980 1.00 88.75 98 ALA A N 1
ATOM 763 C CA . ALA A 1 98 ? -5.306 -17.953 -16.141 1.00 88.75 98 ALA A CA 1
ATOM 764 C C . ALA A 1 98 ? -6.511 -17.845 -15.187 1.00 88.75 98 ALA A C 1
ATOM 766 O O . ALA A 1 98 ? -6.459 -17.030 -14.263 1.00 88.75 98 ALA A O 1
ATOM 767 N N . ILE A 1 99 ? -7.578 -18.645 -15.344 1.00 87.12 99 ILE A N 1
ATOM 768 C CA . ILE A 1 99 ? -8.788 -18.563 -14.495 1.00 87.12 99 ILE A CA 1
ATOM 769 C C . ILE A 1 99 ? -8.455 -18.630 -12.992 1.00 87.12 99 ILE A C 1
ATOM 771 O O . ILE A 1 99 ? -8.919 -17.755 -12.252 1.00 87.12 99 ILE A O 1
ATOM 775 N N . PRO A 1 100 ? -7.635 -19.584 -12.501 1.00 81.50 100 PRO A N 1
ATOM 776 C CA . PRO A 1 100 ? -7.288 -19.644 -11.082 1.00 81.50 100 PRO A CA 1
ATOM 777 C C . PRO A 1 100 ? -6.576 -18.377 -10.596 1.00 81.50 100 PRO A C 1
ATOM 779 O O . PRO A 1 100 ? -6.858 -17.882 -9.504 1.00 81.50 100 PRO A O 1
ATOM 782 N N . LEU A 1 101 ? -5.688 -17.815 -11.422 1.00 83.81 101 LEU A N 1
ATOM 783 C CA . LEU A 1 101 ? -4.958 -16.591 -11.103 1.00 83.81 101 LEU A CA 1
ATOM 784 C C . LEU A 1 101 ? -5.895 -15.378 -11.031 1.00 83.81 101 LEU A C 1
ATOM 786 O O . LEU A 1 101 ? -5.756 -14.556 -10.127 1.00 83.81 101 LEU A O 1
ATOM 790 N N . VAL A 1 102 ? -6.873 -15.284 -11.937 1.00 86.00 102 VAL A N 1
ATOM 791 C CA . VAL A 1 102 ? -7.888 -14.218 -11.936 1.00 86.00 102 VAL A CA 1
ATOM 792 C C . VAL A 1 102 ? -8.745 -14.274 -10.673 1.00 86.00 102 VAL A C 1
ATOM 794 O O . VAL A 1 102 ? -8.993 -13.234 -10.065 1.00 86.00 102 VAL A O 1
ATOM 797 N N . LEU A 1 103 ? -9.157 -15.469 -10.238 1.00 82.69 103 LEU A N 1
ATOM 798 C CA . LEU A 1 103 ? -9.928 -15.638 -9.002 1.00 82.69 103 LEU A CA 1
ATOM 799 C C . LEU A 1 103 ? -9.130 -15.195 -7.772 1.00 82.69 103 LEU A C 1
ATOM 801 O O . LEU A 1 103 ? -9.649 -14.448 -6.944 1.00 82.69 103 LEU A O 1
ATOM 805 N N . ILE A 1 104 ? -7.858 -15.593 -7.673 1.00 80.25 104 ILE A N 1
ATOM 806 C CA . ILE A 1 104 ? -6.971 -15.150 -6.587 1.00 80.25 104 ILE A CA 1
ATOM 807 C C . ILE A 1 104 ? -6.796 -13.626 -6.630 1.00 80.25 104 ILE A C 1
ATOM 809 O O . ILE A 1 104 ? -6.947 -12.963 -5.606 1.00 80.25 104 ILE A O 1
ATOM 813 N N . GLY A 1 105 ? -6.534 -13.059 -7.811 1.00 83.44 105 GLY A N 1
ATOM 814 C CA . GLY A 1 105 ? -6.393 -11.614 -7.995 1.00 83.44 105 GLY A CA 1
ATOM 815 C C . GLY A 1 105 ? -7.647 -10.838 -7.586 1.00 83.44 105 GLY A C 1
ATOM 816 O O . GLY A 1 105 ? -7.542 -9.812 -6.915 1.00 83.44 105 GLY A O 1
ATOM 817 N N . TYR A 1 106 ? -8.835 -11.350 -7.919 1.00 85.50 106 TYR A N 1
ATOM 818 C CA . TYR A 1 106 ? -10.102 -10.768 -7.480 1.00 85.50 106 TYR A CA 1
ATOM 819 C C . TYR A 1 106 ? -10.272 -10.837 -5.960 1.00 85.50 106 TYR A C 1
ATOM 821 O O . TYR A 1 106 ? -10.651 -9.837 -5.359 1.00 85.50 106 TYR A O 1
ATOM 829 N N . MET A 1 107 ? -9.965 -11.975 -5.328 1.00 81.19 107 MET A N 1
ATOM 830 C CA . MET A 1 107 ? -10.072 -12.112 -3.870 1.00 81.19 107 MET A CA 1
ATOM 831 C C . MET A 1 107 ? -9.148 -11.139 -3.130 1.00 81.19 107 MET A C 1
ATOM 833 O O . MET A 1 107 ? -9.565 -10.534 -2.144 1.00 81.19 107 MET A O 1
ATOM 837 N N . LEU A 1 108 ? -7.923 -10.938 -3.629 1.00 81.88 108 LEU A N 1
ATOM 838 C CA . LEU A 1 108 ? -6.996 -9.941 -3.085 1.00 81.88 108 LEU A CA 1
ATOM 839 C C . LEU A 1 108 ? -7.549 -8.518 -3.239 1.00 81.88 108 LEU A C 1
ATOM 841 O O . LEU A 1 108 ? -7.611 -7.777 -2.261 1.00 81.88 108 LEU A O 1
ATOM 845 N N . LEU A 1 109 ? -8.028 -8.159 -4.435 1.00 85.69 109 LEU A N 1
ATOM 846 C CA . LEU A 1 109 ? -8.637 -6.850 -4.686 1.00 85.69 109 LEU A CA 1
ATOM 847 C C . LEU A 1 109 ? -9.886 -6.616 -3.821 1.00 85.69 109 LEU A C 1
ATOM 849 O O . LEU A 1 109 ? -10.115 -5.510 -3.336 1.00 85.69 109 LEU A O 1
ATOM 853 N N . PHE A 1 110 ? -10.709 -7.643 -3.630 1.00 84.94 110 PHE A N 1
ATOM 854 C CA . PHE A 1 110 ? -11.873 -7.572 -2.756 1.00 84.94 110 PHE A CA 1
ATOM 855 C C . PHE A 1 110 ? -11.453 -7.306 -1.305 1.00 84.94 110 PHE A C 1
ATOM 857 O O . PHE A 1 110 ? -11.994 -6.402 -0.668 1.00 84.94 110 PHE A O 1
ATOM 864 N N . GLY A 1 111 ? -10.441 -8.026 -0.807 1.00 82.38 111 GLY A N 1
ATOM 865 C CA . GLY A 1 111 ? -9.859 -7.791 0.516 1.00 82.38 111 GLY A CA 1
ATOM 866 C C . GLY A 1 111 ? -9.335 -6.363 0.693 1.00 82.38 111 GLY A C 1
ATOM 867 O O . GLY A 1 111 ? -9.591 -5.736 1.723 1.00 82.38 111 GLY A O 1
ATOM 868 N N . ASP A 1 112 ? -8.684 -5.810 -0.329 1.00 86.88 112 ASP A N 1
ATOM 869 C CA . ASP A 1 112 ? -8.231 -4.417 -0.357 1.00 86.88 112 ASP A CA 1
ATOM 870 C C . ASP A 1 112 ? -9.394 -3.423 -0.244 1.00 86.88 112 ASP A C 1
ATOM 872 O O . ASP A 1 112 ? -9.330 -2.470 0.534 1.00 86.88 112 ASP A O 1
ATOM 876 N N . LEU A 1 113 ? -10.484 -3.638 -0.986 1.00 88.12 113 LEU A N 1
ATOM 877 C CA . LEU A 1 113 ? -11.652 -2.754 -0.951 1.00 88.12 113 LEU A CA 1
ATOM 878 C C . LEU A 1 113 ? -12.371 -2.790 0.404 1.00 88.12 113 LEU A C 1
ATOM 880 O O . LEU A 1 113 ? -12.782 -1.737 0.905 1.00 88.12 113 LEU A O 1
ATOM 884 N N . VAL A 1 114 ? -12.483 -3.971 1.019 1.00 86.00 114 VAL A N 1
ATOM 885 C CA . VAL A 1 114 ? -13.014 -4.124 2.383 1.00 86.00 114 VAL A CA 1
ATOM 886 C C . VAL A 1 114 ? -12.104 -3.416 3.386 1.00 86.00 114 VAL A C 1
ATOM 888 O O . VAL A 1 114 ? -12.574 -2.579 4.155 1.00 86.00 114 VAL A O 1
ATOM 891 N N . THR A 1 115 ? -10.796 -3.671 3.326 1.00 86.50 115 THR A N 1
ATOM 892 C CA . THR A 1 115 ? -9.805 -3.061 4.226 1.00 86.50 115 THR A CA 1
ATOM 893 C C . THR A 1 115 ? -9.842 -1.538 4.135 1.00 86.50 115 THR A C 1
ATOM 895 O O . THR A 1 115 ? -9.920 -0.857 5.154 1.00 86.50 115 THR A O 1
ATOM 898 N N . GLY A 1 116 ? -9.841 -0.984 2.920 1.00 89.19 116 GLY A N 1
ATOM 899 C CA . GLY A 1 116 ? -9.920 0.461 2.707 1.00 89.19 116 GLY A CA 1
ATOM 900 C C . GLY A 1 116 ? -11.216 1.048 3.254 1.00 89.19 116 GLY A C 1
ATOM 901 O O . GLY A 1 116 ? -11.196 2.072 3.930 1.00 89.19 116 GLY A O 1
ATOM 902 N N . THR A 1 117 ? -12.339 0.365 3.034 1.00 89.69 117 THR A N 1
ATOM 903 C CA . THR A 1 117 ? -13.643 0.780 3.563 1.00 89.69 117 THR A CA 1
ATOM 904 C C . THR A 1 117 ? -13.641 0.851 5.089 1.00 89.69 117 THR A C 1
ATOM 906 O O . THR A 1 117 ? -14.087 1.854 5.646 1.00 89.69 117 THR A O 1
ATOM 909 N N . GLU A 1 118 ? -13.108 -0.162 5.772 1.00 88.31 118 GLU A N 1
ATOM 910 C CA . GLU A 1 118 ? -13.053 -0.180 7.237 1.00 88.31 118 GLU A CA 1
ATOM 911 C C . GLU A 1 118 ? -12.080 0.862 7.802 1.00 88.31 118 GLU A C 1
ATOM 913 O O . GLU A 1 118 ? -12.417 1.556 8.763 1.00 88.31 118 GLU A O 1
ATOM 918 N N . VAL A 1 119 ? -10.929 1.080 7.154 1.00 88.75 119 VAL A N 1
ATOM 919 C CA . VAL A 1 119 ? -10.003 2.173 7.507 1.00 88.75 119 VAL A CA 1
ATOM 920 C C . VAL A 1 119 ? -10.697 3.535 7.412 1.00 88.75 119 VAL A C 1
ATOM 922 O O . VAL A 1 119 ? -10.582 4.356 8.325 1.00 88.75 119 VAL A O 1
ATOM 925 N N . LEU A 1 120 ? -11.441 3.783 6.330 1.00 91.44 120 LEU A N 1
ATOM 926 C CA . LEU A 1 120 ? -12.168 5.038 6.141 1.00 91.44 120 LEU A CA 1
ATOM 927 C C . LEU A 1 120 ? -13.301 5.208 7.154 1.00 91.44 120 LEU A C 1
ATOM 929 O O . LEU A 1 120 ? -13.445 6.294 7.714 1.00 91.44 120 LEU A O 1
ATOM 933 N N . LYS A 1 121 ? -14.080 4.154 7.423 1.00 90.31 121 LYS A N 1
ATOM 934 C CA . LYS A 1 121 ? -15.150 4.173 8.431 1.00 90.31 121 LYS A CA 1
ATOM 935 C C . LYS A 1 121 ? -14.607 4.444 9.830 1.00 90.31 121 LYS A C 1
ATOM 937 O O . LYS A 1 121 ? -15.207 5.226 10.565 1.00 90.31 121 LYS A O 1
ATOM 942 N N . ASP A 1 122 ? -13.481 3.838 10.206 1.00 87.69 122 ASP A N 1
ATOM 943 C CA . ASP A 1 122 ? -12.847 4.130 11.491 1.00 87.69 122 ASP A CA 1
ATOM 944 C C . ASP A 1 122 ? -12.378 5.586 11.568 1.00 87.69 122 ASP A C 1
ATOM 946 O O . ASP A 1 122 ? -12.682 6.297 12.529 1.00 87.69 122 ASP A O 1
ATOM 950 N N . ALA A 1 123 ? -11.697 6.064 10.526 1.00 89.12 123 ALA A N 1
ATOM 951 C CA . ALA A 1 123 ? -11.192 7.428 10.482 1.00 89.12 123 ALA A CA 1
ATOM 952 C C . ALA A 1 123 ? -12.313 8.483 10.493 1.00 89.12 123 ALA A C 1
ATOM 954 O O . ALA A 1 123 ? -12.191 9.508 11.170 1.00 89.12 123 ALA A O 1
ATOM 955 N N . GLN A 1 124 ? -13.435 8.201 9.825 1.00 91.81 124 GLN A N 1
ATOM 956 C CA . GLN A 1 124 ? -14.629 9.049 9.773 1.00 91.81 124 GLN A CA 1
ATOM 957 C C . GLN A 1 124 ? -15.186 9.368 11.169 1.00 91.81 124 GLN A C 1
ATOM 959 O O . GLN A 1 124 ? -15.674 10.479 11.379 1.00 91.81 124 GLN A O 1
ATOM 964 N N . LYS A 1 125 ? -15.056 8.455 12.148 1.00 91.12 125 LYS A N 1
ATOM 965 C CA . LYS A 1 125 ? -15.487 8.686 13.544 1.00 91.12 125 LYS A CA 1
ATOM 966 C C . LYS A 1 125 ? -14.815 9.914 14.169 1.00 91.12 125 LYS A C 1
ATOM 968 O O . LYS A 1 125 ? -15.388 10.547 15.047 1.00 91.12 125 LYS A O 1
ATOM 973 N N . SER A 1 126 ? -13.600 10.250 13.725 1.00 90.69 126 SER A N 1
ATOM 974 C CA . SER A 1 126 ? -12.834 11.412 14.203 1.00 90.69 126 SER A CA 1
ATOM 975 C C . SER A 1 126 ? -13.039 12.680 13.360 1.00 90.69 126 SER A C 1
ATOM 977 O O . SER A 1 126 ? -12.545 13.741 13.737 1.00 90.69 126 SER A O 1
ATOM 979 N N . ARG A 1 127 ? -13.739 12.591 12.219 1.00 91.44 127 ARG A N 1
ATOM 980 C CA . ARG A 1 127 ? -13.947 13.687 11.254 1.00 91.44 127 ARG A CA 1
ATOM 981 C C . ARG A 1 127 ? -15.414 13.795 10.813 1.00 91.44 127 ARG A C 1
ATOM 983 O O . ARG A 1 127 ? -15.719 13.620 9.634 1.00 91.44 127 ARG A O 1
ATOM 990 N N . PRO A 1 128 ? -16.356 14.092 11.729 1.00 88.00 128 PRO A N 1
ATOM 991 C CA . PRO A 1 128 ? -17.769 14.252 11.373 1.00 88.00 128 PRO A CA 1
ATOM 992 C C . PRO A 1 128 ? -18.020 15.451 10.441 1.00 88.00 128 PRO A C 1
ATOM 994 O O . PRO A 1 128 ? -19.073 15.532 9.820 1.00 88.00 128 PRO A O 1
ATOM 997 N N . ASP A 1 129 ? -17.052 16.367 10.330 1.00 91.50 129 ASP A N 1
ATOM 998 C CA . ASP A 1 129 ? -17.081 17.549 9.468 1.00 91.50 129 ASP A CA 1
ATOM 999 C C . ASP A 1 129 ? -17.015 17.233 7.964 1.00 91.50 129 ASP A C 1
ATOM 1001 O O . ASP A 1 129 ? -17.466 18.041 7.155 1.00 91.50 129 ASP A O 1
ATOM 1005 N N . GLN A 1 130 ? -16.472 16.076 7.575 1.00 89.19 130 GLN A N 1
ATOM 1006 C CA . GLN A 1 130 ? -16.356 15.665 6.176 1.00 89.19 130 GLN A CA 1
ATOM 1007 C C . GLN A 1 130 ? -16.915 14.254 5.999 1.00 89.19 130 GLN A C 1
ATOM 1009 O O . GLN A 1 130 ? -16.243 13.282 6.326 1.00 89.19 130 GLN A O 1
ATOM 1014 N N . THR A 1 131 ? -18.122 14.130 5.445 1.00 90.19 131 THR A N 1
ATOM 1015 C CA . THR A 1 131 ? -18.722 12.828 5.120 1.00 90.19 131 THR A CA 1
ATOM 1016 C C . THR A 1 131 ? -18.125 12.259 3.837 1.00 90.19 131 THR A C 1
ATOM 1018 O O . THR A 1 131 ? -18.182 12.890 2.778 1.00 90.19 131 THR A O 1
ATOM 1021 N N . LEU A 1 132 ? -17.566 11.053 3.917 1.00 90.38 132 LEU A N 1
ATOM 1022 C CA . LEU A 1 132 ? -17.001 10.371 2.758 1.00 90.38 132 LEU A CA 1
ATOM 1023 C C . LEU A 1 132 ? -18.073 9.587 1.977 1.00 90.38 132 LEU A C 1
ATOM 1025 O O . LEU A 1 132 ? -18.804 8.795 2.573 1.00 90.38 132 LEU A O 1
ATOM 1029 N N . PRO A 1 133 ? -18.152 9.740 0.640 1.00 88.25 133 PRO A N 1
ATOM 1030 C CA . PRO A 1 133 ? -19.066 8.971 -0.202 1.00 88.25 133 PRO A CA 1
ATOM 1031 C C . PRO A 1 133 ? -18.481 7.579 -0.496 1.00 88.25 133 PRO A C 1
ATOM 1033 O O . PRO A 1 133 ? -18.001 7.311 -1.601 1.00 88.25 133 PRO A O 1
ATOM 1036 N N . ILE A 1 134 ? -18.462 6.710 0.515 1.00 87.62 134 ILE A N 1
ATOM 1037 C CA . ILE A 1 134 ? -17.930 5.349 0.399 1.00 87.62 134 ILE A C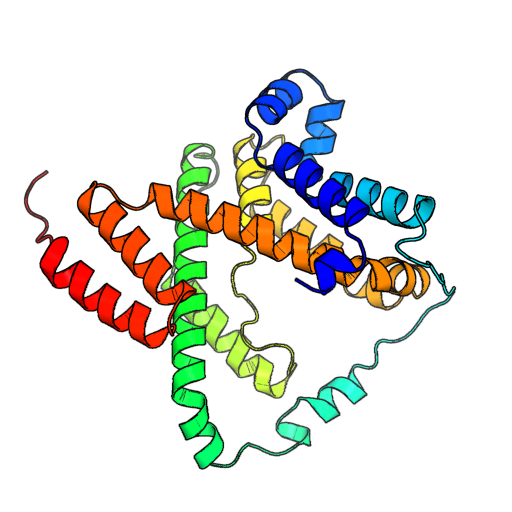A 1
ATOM 1038 C C . ILE A 1 134 ? -18.960 4.467 -0.315 1.00 87.62 134 ILE A C 1
ATOM 1040 O O . ILE A 1 134 ? -19.996 4.128 0.248 1.00 87.62 134 ILE A O 1
ATOM 1044 N N . ASP A 1 135 ? -18.656 4.090 -1.556 1.00 89.50 135 ASP A N 1
ATOM 1045 C CA . ASP A 1 135 ? -19.471 3.191 -2.375 1.00 89.50 135 ASP A CA 1
ATOM 1046 C C . ASP A 1 135 ? -18.584 2.083 -2.966 1.00 89.50 135 ASP A C 1
ATOM 1048 O O . ASP A 1 135 ? -17.710 2.322 -3.813 1.00 89.50 135 ASP A O 1
ATOM 1052 N N . LEU A 1 136 ? -18.811 0.857 -2.489 1.00 87.19 136 LEU A N 1
ATOM 1053 C CA . LEU A 1 136 ? -18.100 -0.347 -2.920 1.00 87.19 136 LEU A CA 1
ATOM 1054 C C . LEU A 1 136 ? -18.419 -0.710 -4.373 1.00 87.19 136 LEU A C 1
ATOM 1056 O O . LEU A 1 136 ? -17.500 -1.029 -5.124 1.00 87.19 136 LEU A O 1
ATOM 1060 N N . ASN A 1 137 ? -19.677 -0.590 -4.807 1.00 90.50 137 ASN A N 1
ATOM 1061 C CA . ASN A 1 137 ? -20.083 -0.904 -6.180 1.00 90.50 137 ASN A CA 1
ATOM 1062 C C . ASN A 1 137 ? -19.402 0.040 -7.169 1.00 90.50 137 ASN A C 1
ATOM 1064 O O . ASN A 1 137 ? -18.828 -0.395 -8.171 1.00 90.50 137 ASN A O 1
ATOM 1068 N N . ARG A 1 138 ? -19.391 1.339 -6.848 1.00 90.62 138 ARG A N 1
ATOM 1069 C CA . ARG A 1 138 ? -18.672 2.344 -7.637 1.00 90.62 138 ARG A CA 1
ATOM 1070 C C . ARG A 1 138 ? -17.175 2.044 -7.693 1.00 90.62 138 ARG A C 1
ATOM 1072 O O . ARG A 1 138 ? -16.566 2.190 -8.754 1.00 90.62 138 ARG A O 1
ATOM 1079 N N . SER A 1 139 ? -16.581 1.634 -6.575 1.00 89.75 139 SER A N 1
ATOM 1080 C CA . SER A 1 139 ? -15.152 1.313 -6.494 1.00 89.75 139 SER A CA 1
ATOM 1081 C C . SER A 1 139 ? -14.798 0.083 -7.335 1.00 89.75 139 SER A C 1
ATOM 1083 O O . SER A 1 139 ? -13.878 0.157 -8.151 1.00 89.75 139 SER A O 1
ATOM 1085 N N . HIS A 1 140 ? -15.581 -0.997 -7.233 1.00 89.12 140 HIS A N 1
ATOM 1086 C CA . HIS A 1 140 ? -15.437 -2.200 -8.057 1.00 89.12 140 HIS A CA 1
ATOM 1087 C C . HIS A 1 140 ? -15.536 -1.886 -9.550 1.00 89.12 140 HIS A C 1
ATOM 1089 O O . HIS A 1 140 ? -14.636 -2.234 -10.318 1.00 89.12 140 HIS A O 1
ATOM 1095 N N . LEU A 1 141 ? -16.596 -1.184 -9.960 1.00 90.12 141 LEU A N 1
ATOM 1096 C CA . LEU A 1 141 ? -16.818 -0.844 -11.362 1.00 90.12 141 LEU A CA 1
ATOM 1097 C C . LEU A 1 141 ? -15.703 0.061 -11.903 1.00 90.12 141 LEU A C 1
ATOM 1099 O O . LEU A 1 141 ? -15.195 -0.160 -12.999 1.00 90.12 141 LEU A O 1
ATOM 1103 N N . SER A 1 142 ? -15.270 1.046 -11.112 1.00 90.12 142 SER A N 1
ATOM 1104 C CA . SER A 1 142 ? -14.172 1.946 -11.473 1.00 90.12 142 SER A CA 1
ATOM 1105 C C . SER A 1 142 ? -12.847 1.204 -11.663 1.00 90.12 142 SER A C 1
ATOM 1107 O O . SER A 1 142 ? -12.126 1.463 -12.627 1.00 90.12 142 SER A O 1
ATOM 1109 N N . VAL A 1 143 ? -12.492 0.277 -10.767 1.00 88.81 143 VAL A N 1
ATOM 1110 C CA . VAL A 1 143 ? -11.284 -0.551 -10.924 1.00 88.81 143 VAL A CA 1
ATOM 1111 C C . VAL A 1 143 ? -11.410 -1.453 -12.153 1.00 88.81 143 VAL A C 1
ATOM 1113 O O . VAL A 1 143 ? -10.487 -1.481 -12.965 1.00 88.81 143 VAL A O 1
ATOM 1116 N N . GLY A 1 144 ? -12.551 -2.121 -12.342 1.00 88.38 144 GLY A N 1
ATOM 1117 C CA . GLY A 1 144 ? -12.792 -3.000 -13.489 1.00 88.38 144 GLY A CA 1
ATOM 1118 C C . GLY A 1 144 ? -12.656 -2.278 -14.830 1.00 88.38 144 GLY A C 1
ATOM 1119 O O . GLY A 1 144 ? -11.876 -2.704 -15.678 1.00 88.38 144 GLY A O 1
ATOM 1120 N N . ILE A 1 145 ? -13.336 -1.137 -14.996 1.00 89.31 145 ILE A N 1
ATOM 1121 C CA . ILE A 1 145 ? -13.267 -0.331 -16.225 1.00 89.31 145 ILE A CA 1
ATOM 1122 C C . ILE A 1 145 ? -11.837 0.162 -16.473 1.00 89.31 145 ILE A C 1
ATOM 1124 O O . ILE A 1 145 ? -11.334 0.037 -17.587 1.00 89.31 145 ILE A O 1
ATOM 1128 N N . ARG A 1 146 ? -11.150 0.693 -15.451 1.00 87.56 146 ARG A N 1
ATOM 1129 C CA . ARG A 1 146 ? -9.775 1.198 -15.610 1.00 87.56 146 ARG A CA 1
ATOM 1130 C C . ARG A 1 146 ? -8.792 0.099 -15.994 1.00 87.56 146 ARG A C 1
ATOM 1132 O O . ARG A 1 146 ? -7.955 0.337 -16.855 1.00 87.56 146 ARG A O 1
ATOM 1139 N N . ASN A 1 147 ? -8.905 -1.092 -15.405 1.00 87.06 147 ASN A N 1
ATOM 1140 C CA . ASN A 1 147 ? -8.039 -2.216 -15.763 1.00 87.06 147 ASN A CA 1
ATOM 1141 C C . ASN A 1 147 ? -8.357 -2.740 -17.165 1.00 87.06 147 ASN A C 1
ATOM 1143 O O . ASN A 1 147 ? -7.428 -2.996 -17.921 1.00 87.06 147 ASN A O 1
ATOM 1147 N N . LEU A 1 148 ? -9.636 -2.814 -17.549 1.00 86.31 148 LEU A N 1
ATOM 1148 C CA . LEU A 1 148 ? -10.039 -3.200 -18.904 1.00 86.31 148 LEU A CA 1
ATOM 1149 C C . LEU A 1 148 ? -9.480 -2.235 -19.960 1.00 86.31 148 LEU A C 1
ATOM 1151 O O . LEU A 1 148 ? -8.937 -2.671 -20.969 1.00 86.31 148 LEU A O 1
ATOM 1155 N N . LEU A 1 149 ? -9.567 -0.924 -19.713 1.00 86.31 149 LEU A N 1
ATOM 1156 C CA . LEU A 1 149 ? -8.962 0.093 -20.581 1.00 86.31 149 LEU A CA 1
ATOM 1157 C C . LEU A 1 149 ? -7.425 0.033 -20.551 1.00 86.31 149 LEU A C 1
ATOM 1159 O O . LEU A 1 149 ? -6.774 0.228 -21.580 1.00 86.31 149 LEU A O 1
ATOM 1163 N N . GLY A 1 150 ? -6.848 -0.267 -19.384 1.00 82.56 150 GLY A N 1
ATOM 1164 C CA . GLY A 1 150 ? -5.409 -0.411 -19.168 1.00 82.56 150 GLY A CA 1
ATOM 1165 C C . GLY A 1 150 ? -4.773 -1.479 -20.055 1.00 82.56 150 GLY A C 1
ATOM 1166 O O . GLY A 1 150 ? -3.683 -1.249 -20.564 1.00 82.56 150 GLY A O 1
ATOM 1167 N N . ILE A 1 151 ? -5.484 -2.574 -20.350 1.00 79.88 151 ILE A N 1
ATOM 1168 C CA . ILE A 1 151 ? -5.021 -3.626 -21.276 1.00 79.88 151 ILE A CA 1
ATOM 1169 C C . ILE A 1 151 ? -4.559 -3.035 -22.619 1.00 79.88 151 ILE A C 1
ATOM 1171 O O . ILE A 1 151 ? -3.550 -3.469 -23.172 1.00 79.88 151 ILE A O 1
ATOM 1175 N N . PHE A 1 152 ? -5.271 -2.028 -23.131 1.00 75.81 152 PHE A N 1
ATOM 1176 C CA . PHE A 1 152 ? -5.002 -1.437 -24.442 1.00 75.81 152 PHE A CA 1
ATOM 1177 C C . PHE A 1 152 ? -4.076 -0.224 -24.377 1.00 75.81 152 PHE A C 1
ATOM 1179 O O . PHE A 1 152 ? -3.194 -0.072 -25.217 1.00 75.81 152 PHE A O 1
ATOM 1186 N N . ILE A 1 153 ? -4.296 0.655 -23.397 1.00 75.25 153 ILE A N 1
ATOM 1187 C CA . ILE A 1 153 ? -3.684 1.993 -23.365 1.00 75.25 153 ILE A CA 1
ATOM 1188 C C . ILE A 1 153 ? -2.372 1.991 -22.578 1.00 75.25 153 ILE A C 1
ATOM 1190 O O . ILE A 1 153 ? -1.450 2.740 -22.894 1.00 75.25 153 ILE A O 1
ATOM 1194 N N . ASN A 1 154 ? -2.291 1.178 -21.527 1.00 72.50 154 ASN A N 1
ATOM 1195 C CA . ASN A 1 154 ? -1.160 1.162 -20.616 1.00 72.50 154 ASN A CA 1
ATOM 1196 C C . ASN A 1 154 ? -1.029 -0.221 -19.961 1.00 72.50 154 ASN A C 1
ATOM 1198 O O . ASN A 1 154 ? -1.473 -0.386 -18.820 1.00 72.50 154 ASN A O 1
ATOM 1202 N N . PRO A 1 155 ? -0.437 -1.202 -20.664 1.00 63.53 155 PRO A N 1
ATOM 1203 C CA . PRO A 1 155 ? -0.213 -2.567 -20.179 1.00 63.53 155 PRO A CA 1
ATOM 1204 C C . PRO A 1 155 ? 0.870 -2.618 -19.081 1.00 63.53 155 PRO A C 1
ATOM 1206 O O . PRO A 1 155 ? 1.899 -3.284 -19.192 1.00 63.53 155 PRO A O 1
ATOM 1209 N N . PHE A 1 156 ? 0.667 -1.841 -18.022 1.00 66.19 156 PHE A N 1
ATOM 1210 C CA . PHE A 1 156 ? 1.354 -1.946 -16.745 1.00 66.19 156 PHE A CA 1
ATOM 1211 C C . PHE A 1 156 ? 0.670 -3.024 -15.894 1.00 66.19 156 PHE A C 1
ATOM 1213 O O . PHE A 1 156 ? -0.367 -3.566 -16.270 1.00 66.19 156 PHE A O 1
ATOM 1220 N N . PHE A 1 157 ? 1.265 -3.324 -14.739 1.00 60.25 157 PHE A N 1
ATOM 1221 C CA . PHE A 1 157 ? 0.833 -4.376 -13.816 1.00 60.25 157 PHE A CA 1
ATOM 1222 C C . PHE A 1 157 ? -0.709 -4.454 -13.662 1.00 60.25 157 PHE A C 1
ATOM 1224 O O . PHE A 1 157 ? -1.334 -3.419 -13.397 1.00 60.25 157 PHE A O 1
ATOM 1231 N N . PRO A 1 158 ? -1.332 -5.642 -13.816 1.00 57.31 158 PRO A N 1
ATOM 1232 C CA . PRO A 1 158 ? -2.766 -5.810 -13.582 1.00 57.31 158 PRO A CA 1
ATOM 1233 C C . PRO A 1 158 ? -3.079 -5.467 -12.119 1.00 57.31 158 PRO A C 1
ATOM 1235 O O . PRO A 1 158 ? -2.269 -5.779 -11.253 1.00 57.31 158 PRO A O 1
ATOM 1238 N N . THR A 1 159 ? -4.239 -4.850 -11.845 1.00 62.19 159 THR A N 1
ATOM 1239 C CA . THR A 1 159 ? -4.690 -4.255 -10.555 1.00 62.19 159 THR A CA 1
ATOM 1240 C C . THR A 1 159 ? -4.396 -2.765 -10.341 1.00 62.19 159 THR A C 1
ATOM 1242 O O . THR A 1 159 ? -4.258 -2.282 -9.216 1.00 62.19 159 THR A O 1
ATOM 1245 N N . GLN A 1 160 ? -4.402 -1.969 -11.412 1.00 67.19 160 GLN A N 1
ATOM 1246 C CA . GLN A 1 160 ? -4.373 -0.511 -11.277 1.00 67.19 160 GLN A CA 1
ATOM 1247 C C . GLN A 1 160 ? -5.587 -0.023 -10.472 1.00 67.19 160 GLN A C 1
ATOM 1249 O O . GLN A 1 160 ? -6.736 -0.176 -10.891 1.00 67.19 160 GLN A O 1
ATOM 1254 N N . GLY A 1 161 ? -5.331 0.561 -9.301 1.00 69.12 161 GLY A N 1
ATOM 1255 C CA . GLY A 1 161 ? -6.377 0.988 -8.371 1.00 69.12 161 GLY A CA 1
ATOM 1256 C C . GLY A 1 161 ? -6.702 0.000 -7.248 1.00 69.12 161 GLY A C 1
ATOM 1257 O O . GLY A 1 161 ? -7.676 0.251 -6.542 1.00 69.12 161 GLY A O 1
ATOM 1258 N N . ALA A 1 162 ? -5.909 -1.063 -7.068 1.00 74.25 162 ALA A N 1
ATOM 1259 C CA . ALA A 1 162 ? -5.836 -1.788 -5.800 1.00 74.25 162 ALA A CA 1
ATOM 1260 C C . ALA A 1 162 ? -5.409 -0.856 -4.655 1.00 74.25 162 ALA A C 1
ATOM 1262 O O . ALA A 1 162 ? -4.802 0.202 -4.879 1.00 74.25 162 ALA A O 1
ATOM 1263 N N . LEU A 1 163 ? -5.769 -1.222 -3.426 1.00 83.75 163 LEU A N 1
ATOM 1264 C CA . LEU A 1 163 ? -5.503 -0.370 -2.281 1.00 83.75 163 LEU A CA 1
ATOM 1265 C C . LEU A 1 163 ? -4.028 -0.466 -1.926 1.00 83.75 163 LEU A C 1
ATOM 1267 O O . LEU A 1 163 ? -3.505 -1.529 -1.615 1.00 83.75 163 LEU A O 1
ATOM 1271 N N . TRP A 1 164 ? -3.362 0.678 -1.855 1.00 81.62 164 TRP A N 1
ATOM 1272 C CA . TRP A 1 164 ? -2.074 0.716 -1.193 1.00 81.62 164 TRP A CA 1
ATOM 1273 C C . TRP A 1 164 ? -2.256 0.986 0.302 1.00 81.62 164 TRP A C 1
ATOM 1275 O O . TRP A 1 164 ? -2.211 2.130 0.766 1.00 81.62 164 TRP A O 1
ATOM 1285 N N . THR A 1 165 ? -2.519 -0.089 1.052 1.00 80.94 165 THR A N 1
ATOM 1286 C CA . THR A 1 165 ? -3.002 -0.031 2.442 1.00 80.94 165 THR A CA 1
ATOM 1287 C C . THR A 1 165 ? -2.094 0.781 3.353 1.00 80.94 165 THR A C 1
ATOM 1289 O O . THR A 1 165 ? -2.590 1.599 4.122 1.00 80.94 165 THR A O 1
ATOM 1292 N N . GLY A 1 166 ? -0.770 0.620 3.239 1.00 77.38 166 GLY A N 1
ATOM 1293 C CA . GLY A 1 166 ? 0.189 1.328 4.090 1.00 77.38 166 GLY A CA 1
ATOM 1294 C C . GLY A 1 166 ? -0.001 2.847 4.063 1.00 77.38 166 GLY A C 1
ATOM 1295 O O . GLY A 1 166 ? -0.184 3.471 5.108 1.00 77.38 166 GLY A O 1
ATOM 1296 N N . VAL A 1 167 ? -0.031 3.457 2.877 1.00 80.75 167 VAL A N 1
ATOM 1297 C CA . VAL A 1 167 ? -0.254 4.909 2.785 1.00 80.75 167 VAL A CA 1
ATOM 1298 C C . VAL A 1 167 ? -1.693 5.303 2.972 1.00 80.75 167 VAL A C 1
ATOM 1300 O O . VAL A 1 167 ? -1.933 6.374 3.521 1.00 80.75 167 VAL A O 1
ATOM 1303 N N . HIS A 1 168 ? -2.646 4.455 2.599 1.00 86.50 168 HIS A N 1
ATOM 1304 C CA . HIS A 1 168 ? -4.035 4.737 2.914 1.00 86.50 168 HIS A CA 1
ATOM 1305 C C . HIS A 1 168 ? -4.244 4.909 4.426 1.00 86.50 168 HIS A C 1
ATOM 1307 O O . HIS A 1 168 ? -4.846 5.893 4.850 1.00 86.50 168 HIS A O 1
ATOM 1313 N N . VAL A 1 169 ? -3.650 4.031 5.243 1.00 81.50 169 VAL A N 1
ATOM 1314 C CA . VAL A 1 169 ? -3.671 4.130 6.709 1.00 81.50 169 VAL A CA 1
ATOM 1315 C C . VAL A 1 169 ? -2.923 5.366 7.206 1.00 81.50 169 VAL A C 1
ATOM 1317 O O . VAL A 1 169 ? -3.449 6.075 8.056 1.00 81.50 169 VAL A O 1
ATOM 1320 N N . VAL A 1 170 ? -1.738 5.684 6.671 1.00 79.88 170 VAL A N 1
ATOM 1321 C CA . VAL A 1 170 ? -0.992 6.900 7.067 1.00 79.88 170 VAL A CA 1
ATOM 1322 C C . VAL A 1 170 ? -1.794 8.171 6.773 1.00 79.88 170 VAL A C 1
ATOM 1324 O O . VAL A 1 170 ? -1.879 9.063 7.620 1.00 79.88 170 VAL A O 1
ATOM 1327 N N . VAL A 1 171 ? -2.407 8.256 5.591 1.00 87.50 171 VAL A N 1
ATOM 1328 C CA . VAL A 1 171 ? -3.247 9.392 5.192 1.00 87.50 171 VAL A CA 1
ATOM 1329 C C . VAL A 1 171 ? -4.494 9.467 6.070 1.00 87.50 171 VAL A C 1
ATOM 1331 O O . VAL A 1 171 ? -4.801 10.545 6.575 1.00 87.50 171 VAL A O 1
ATOM 1334 N N . ALA A 1 172 ? -5.169 8.343 6.321 1.00 89.12 172 ALA A N 1
ATOM 1335 C CA . ALA A 1 172 ? -6.332 8.282 7.202 1.00 89.12 172 ALA A CA 1
ATOM 1336 C C . ALA A 1 172 ? -5.986 8.700 8.644 1.00 89.12 172 ALA A C 1
ATOM 1338 O O . ALA A 1 172 ? -6.667 9.542 9.226 1.00 89.12 172 ALA A O 1
ATOM 1339 N N . GLU A 1 173 ? -4.880 8.205 9.206 1.00 82.94 173 GLU A N 1
ATOM 1340 C CA . GLU A 1 173 ? -4.397 8.576 10.543 1.00 82.94 173 GLU A CA 1
ATOM 1341 C C . GLU A 1 173 ? -4.014 10.054 10.639 1.00 82.94 173 GLU A C 1
ATOM 1343 O O . GLU A 1 173 ? -4.236 10.690 11.672 1.00 82.94 173 GLU A O 1
ATOM 1348 N N . ARG A 1 174 ? -3.467 10.639 9.569 1.00 84.12 174 ARG A N 1
ATOM 1349 C CA . ARG A 1 174 ? -3.187 12.077 9.520 1.00 84.12 174 ARG A CA 1
ATOM 1350 C C . ARG A 1 174 ? -4.470 12.895 9.399 1.00 84.12 174 ARG A C 1
ATOM 1352 O O . ARG A 1 174 ? -4.594 13.920 10.067 1.00 84.12 174 ARG A O 1
ATOM 1359 N N . TRP A 1 175 ? -5.432 12.430 8.608 1.00 90.44 175 TRP A N 1
ATOM 1360 C CA . TRP A 1 175 ? -6.741 13.058 8.447 1.00 90.44 175 TRP A CA 1
ATOM 1361 C C . TRP A 1 175 ? -7.541 13.092 9.760 1.00 90.44 175 TRP A C 1
ATOM 1363 O O . TRP A 1 175 ? -8.131 14.130 10.080 1.00 90.44 175 TRP A O 1
ATOM 1373 N N . LYS A 1 176 ? -7.456 12.036 10.586 1.00 89.00 176 LYS A N 1
ATOM 1374 C CA . LYS A 1 176 ? -8.039 11.968 11.947 1.00 89.00 176 LYS A CA 1
ATOM 1375 C C . LYS A 1 176 ? -7.551 13.076 12.889 1.00 89.00 176 LYS A C 1
ATOM 1377 O O . LYS A 1 176 ? -8.239 13.403 13.847 1.00 89.00 176 LYS A O 1
ATOM 1382 N N . GLN A 1 177 ? -6.391 13.686 12.627 1.00 86.50 177 GLN A N 1
ATOM 1383 C CA . GLN A 1 177 ? -5.822 14.749 13.473 1.00 86.50 177 GLN A CA 1
ATOM 1384 C C . GLN A 1 177 ? -6.494 16.120 13.271 1.00 86.50 177 GLN A C 1
ATOM 1386 O O . GLN A 1 177 ? -6.156 17.082 13.962 1.00 86.50 177 GLN A O 1
ATOM 1391 N N . GLY A 1 178 ? -7.451 16.215 12.343 1.00 87.94 178 GLY A N 1
ATOM 1392 C CA . GLY A 1 178 ? -8.329 17.369 12.171 1.00 87.94 178 GLY A CA 1
ATOM 1393 C C . GLY A 1 178 ? -8.006 18.253 10.958 1.00 87.94 178 GLY A C 1
ATOM 1394 O O . GLY A 1 178 ? -6.949 18.110 10.334 1.00 87.94 178 GLY A O 1
ATOM 1395 N N . PRO A 1 179 ? -8.885 19.226 10.641 1.00 89.12 179 PRO A N 1
ATOM 1396 C CA . PRO A 1 179 ? -8.791 20.046 9.426 1.00 89.12 179 PRO A CA 1
ATOM 1397 C C . PRO A 1 179 ? -7.501 20.866 9.316 1.00 89.12 179 PRO A C 1
ATOM 1399 O O . PRO A 1 179 ? -7.021 21.131 8.220 1.00 89.12 179 PRO A O 1
ATOM 1402 N N . LYS A 1 180 ? -6.909 21.250 10.459 1.00 87.88 180 LYS A N 1
ATOM 1403 C CA . LYS A 1 180 ? -5.624 21.968 10.502 1.00 87.88 180 LYS A CA 1
ATOM 1404 C C . LYS A 1 180 ? -4.447 21.105 10.045 1.00 87.88 180 LYS A C 1
ATOM 1406 O O . LYS A 1 180 ? -3.470 21.641 9.536 1.00 87.88 180 LYS A O 1
ATOM 1411 N N . ALA A 1 181 ? -4.509 19.795 10.288 1.00 84.62 181 ALA A N 1
ATOM 1412 C CA . ALA A 1 181 ? -3.466 18.854 9.896 1.00 84.62 181 ALA A CA 1
ATOM 1413 C C . ALA A 1 181 ? -3.625 18.417 8.436 1.00 84.62 181 ALA A C 1
ATOM 1415 O O . ALA A 1 181 ? -2.632 18.308 7.720 1.00 84.62 181 ALA A O 1
ATOM 1416 N N . MET A 1 182 ? -4.866 18.164 8.018 1.00 90.44 182 MET A N 1
ATOM 1417 C CA . MET A 1 182 ? -5.223 17.795 6.654 1.00 90.44 182 MET A CA 1
ATOM 1418 C C . MET A 1 182 ? -6.675 18.230 6.383 1.00 90.44 182 MET A C 1
ATOM 1420 O O . MET A 1 182 ? -7.587 17.657 6.996 1.00 90.44 182 MET A O 1
ATOM 1424 N N . PRO A 1 183 ? -6.908 19.220 5.498 1.00 89.88 183 PRO A N 1
ATOM 1425 C CA . PRO A 1 183 ? -8.249 19.737 5.229 1.00 89.88 183 PRO A CA 1
ATOM 1426 C C . PRO A 1 183 ? -9.192 18.646 4.719 1.00 89.88 183 PRO A C 1
ATOM 1428 O O . PRO A 1 183 ? -10.238 18.413 5.326 1.00 89.88 183 PRO A O 1
ATOM 1431 N N . SER A 1 184 ? -8.772 17.916 3.684 1.00 91.69 184 SER A N 1
ATOM 1432 C CA . SER A 1 184 ? -9.525 16.820 3.078 1.00 91.69 184 SER A CA 1
ATOM 1433 C C . SER A 1 184 ? -8.668 15.569 2.909 1.00 91.69 184 SER A C 1
ATOM 1435 O O . SER A 1 184 ? -7.482 15.654 2.585 1.00 91.69 184 SER A O 1
ATOM 1437 N N . ILE A 1 185 ? -9.278 14.390 3.048 1.00 91.06 185 ILE A N 1
ATOM 1438 C CA . ILE A 1 185 ? -8.601 13.125 2.730 1.00 91.06 185 ILE A CA 1
ATOM 1439 C C . ILE A 1 185 ? -8.145 13.066 1.261 1.00 91.06 185 ILE A C 1
ATOM 1441 O O . ILE A 1 185 ? -7.096 12.499 0.953 1.00 91.06 185 ILE A O 1
ATOM 1445 N N . PHE A 1 186 ? -8.895 13.707 0.355 1.00 90.81 186 PHE A N 1
ATOM 1446 C CA . PHE A 1 186 ? -8.554 13.784 -1.066 1.00 90.81 186 PHE A CA 1
ATOM 1447 C C . PHE A 1 186 ? -7.280 14.600 -1.304 1.00 90.81 186 PHE A C 1
ATOM 1449 O O . PHE A 1 186 ? -6.505 14.245 -2.188 1.00 90.81 186 PHE A O 1
ATOM 1456 N N . ASP A 1 187 ? -7.013 15.621 -0.482 1.00 86.62 187 ASP A N 1
ATOM 1457 C CA . ASP A 1 187 ? -5.775 16.408 -0.562 1.00 86.62 187 ASP A CA 1
ATOM 1458 C C . ASP A 1 187 ? -4.573 15.570 -0.129 1.00 86.62 187 ASP A C 1
ATOM 1460 O O . ASP A 1 187 ? -3.505 15.655 -0.732 1.00 86.62 187 ASP A O 1
ATOM 1464 N N . GLY A 1 188 ? -4.745 14.730 0.898 1.00 86.19 188 GLY A N 1
ATOM 1465 C CA . GLY A 1 188 ? -3.711 13.805 1.359 1.00 86.19 188 GLY A CA 1
ATOM 1466 C C . GLY A 1 188 ? -3.349 12.769 0.297 1.00 86.19 188 GLY A C 1
ATOM 1467 O O . GLY A 1 188 ? -2.174 12.598 -0.030 1.00 86.19 188 GLY A O 1
ATOM 1468 N N . ILE A 1 189 ? -4.362 12.127 -0.293 1.00 86.19 189 ILE A N 1
ATOM 1469 C CA . ILE A 1 189 ? -4.177 11.162 -1.386 1.00 86.19 189 ILE A CA 1
ATOM 1470 C C . ILE A 1 189 ? -3.577 11.856 -2.618 1.00 86.19 189 ILE A C 1
ATOM 1472 O O . ILE A 1 189 ? -2.618 11.355 -3.203 1.00 86.19 189 ILE A O 1
ATOM 1476 N N . GLY A 1 190 ? -4.102 13.025 -2.992 1.00 82.88 190 GLY A N 1
ATOM 1477 C CA . GLY A 1 190 ? -3.612 13.817 -4.118 1.00 82.88 190 GLY A CA 1
ATOM 1478 C C . GLY A 1 190 ? -2.156 14.236 -3.938 1.00 82.88 190 GLY A C 1
ATOM 1479 O O . GLY A 1 190 ? -1.357 14.047 -4.847 1.00 82.88 190 GLY A O 1
ATOM 1480 N N . SER A 1 191 ? -1.780 14.713 -2.748 1.00 81.31 191 SER A N 1
ATOM 1481 C CA . SER A 1 191 ? -0.395 15.075 -2.414 1.00 81.31 191 SER A CA 1
ATOM 1482 C C . SER A 1 191 ? 0.548 13.881 -2.518 1.00 81.31 191 SER A C 1
ATOM 1484 O O . SER A 1 191 ? 1.667 14.029 -3.002 1.00 81.31 191 SER A O 1
ATOM 1486 N N . TYR A 1 192 ? 0.099 12.689 -2.113 1.00 76.69 192 TYR A N 1
ATOM 1487 C CA . TYR A 1 192 ? 0.895 11.476 -2.257 1.00 76.69 192 TYR A CA 1
ATOM 1488 C C . TYR A 1 192 ? 1.168 11.142 -3.733 1.00 76.69 192 TYR A C 1
ATOM 1490 O O . TYR A 1 192 ? 2.322 10.957 -4.124 1.00 76.69 192 TYR A O 1
ATOM 1498 N N . TYR A 1 193 ? 0.131 11.131 -4.578 1.00 74.31 193 TYR A N 1
ATOM 1499 C CA . TYR A 1 193 ? 0.302 10.889 -6.016 1.00 74.31 193 TYR A CA 1
ATOM 1500 C C . TYR A 1 193 ? 1.083 12.010 -6.718 1.00 74.31 193 TYR A C 1
ATOM 1502 O O . TYR A 1 193 ? 1.845 11.733 -7.642 1.00 74.31 193 TYR A O 1
ATOM 1510 N N . LEU A 1 194 ? 0.955 13.257 -6.250 1.00 70.31 194 LEU A N 1
ATOM 1511 C CA . LEU A 1 194 ? 1.760 14.389 -6.711 1.00 70.31 194 LEU A CA 1
ATOM 1512 C C . LEU A 1 194 ? 3.231 14.296 -6.256 1.00 70.31 194 LEU A C 1
ATOM 1514 O O . LEU A 1 194 ? 4.127 14.798 -6.923 1.00 70.31 194 LEU A O 1
ATOM 1518 N N . MET A 1 195 ? 3.539 13.640 -5.141 1.00 64.12 195 MET A N 1
ATOM 1519 C CA . MET A 1 195 ? 4.937 13.374 -4.786 1.00 64.12 195 MET A CA 1
ATOM 1520 C C . MET A 1 195 ? 5.533 12.265 -5.668 1.00 64.12 195 MET A C 1
ATOM 1522 O O . MET A 1 195 ? 6.718 12.297 -5.985 1.00 64.12 195 MET A O 1
ATOM 1526 N N . GLY A 1 196 ? 4.705 11.317 -6.118 1.00 63.03 196 GLY A N 1
ATOM 1527 C CA . GLY A 1 196 ? 5.069 10.255 -7.061 1.00 63.03 196 GLY A CA 1
ATOM 1528 C C . GLY A 1 196 ? 5.031 10.649 -8.545 1.00 63.03 196 GLY A C 1
ATOM 1529 O O . GLY A 1 196 ? 4.970 9.755 -9.389 1.00 63.03 196 GLY A O 1
ATOM 1530 N N . ILE A 1 197 ? 5.017 11.947 -8.892 1.00 61.56 197 ILE A N 1
ATOM 1531 C CA . ILE A 1 197 ? 4.833 12.399 -10.285 1.00 61.56 197 ILE A CA 1
ATOM 1532 C C . ILE A 1 197 ? 5.917 11.808 -11.198 1.00 61.56 197 ILE A C 1
ATOM 1534 O O . ILE A 1 197 ? 7.108 11.884 -10.878 1.00 61.56 197 ILE A O 1
ATOM 1538 N N . PRO A 1 198 ? 5.541 11.337 -12.403 1.00 63.75 198 PRO A N 1
ATOM 1539 C CA . PRO A 1 198 ? 6.474 10.773 -13.372 1.00 63.75 198 PRO A CA 1
ATOM 1540 C C . PRO A 1 198 ? 7.595 11.713 -13.841 1.00 63.75 198 PRO A C 1
ATOM 1542 O O . PRO A 1 198 ? 8.543 11.240 -14.451 1.00 63.75 198 PRO A O 1
ATOM 1545 N N . PHE A 1 199 ? 7.547 13.012 -13.525 1.00 68.19 199 PHE A N 1
ATOM 1546 C CA . PHE A 1 199 ? 8.623 13.979 -13.767 1.00 68.19 199 PHE A CA 1
ATOM 1547 C C . PHE A 1 199 ? 9.937 13.540 -13.109 1.00 68.19 199 PHE A C 1
ATOM 1549 O O . PHE A 1 199 ? 11.000 13.669 -13.711 1.00 68.19 199 PHE A O 1
ATOM 1556 N N . LEU A 1 200 ? 9.859 12.946 -11.914 1.00 75.81 200 LEU A N 1
ATOM 1557 C CA . LEU A 1 200 ? 11.025 12.399 -11.222 1.00 75.81 200 LEU A CA 1
ATOM 1558 C C . LEU A 1 200 ? 11.655 11.214 -11.974 1.00 75.81 200 LEU A C 1
ATOM 1560 O O . LEU A 1 200 ? 12.844 10.963 -11.818 1.00 75.81 200 LEU A O 1
ATOM 1564 N N . TYR A 1 201 ? 10.908 10.514 -12.837 1.00 76.38 201 TYR A N 1
ATOM 1565 C CA . TYR A 1 201 ? 11.488 9.483 -13.707 1.00 76.38 201 TYR A CA 1
ATOM 1566 C C . TYR A 1 201 ? 12.306 10.058 -14.856 1.00 76.38 201 TYR A C 1
ATOM 1568 O O . TYR A 1 201 ? 13.100 9.329 -15.449 1.00 76.38 201 TYR A O 1
ATOM 1576 N N . PHE A 1 202 ? 12.142 11.345 -15.171 1.00 84.31 202 PHE A N 1
ATOM 1577 C CA . PHE A 1 202 ? 12.971 11.980 -16.179 1.00 84.31 202 PHE A CA 1
ATOM 1578 C C . PHE A 1 202 ? 14.302 12.495 -15.624 1.00 84.31 202 PHE A C 1
ATOM 1580 O O . PHE A 1 202 ? 15.218 12.767 -16.398 1.00 84.31 202 PHE A O 1
ATOM 1587 N N . THR A 1 203 ? 14.447 12.617 -14.302 1.00 88.44 203 THR A N 1
ATOM 1588 C CA . THR A 1 203 ? 15.679 13.089 -13.665 1.00 88.44 203 THR A CA 1
ATOM 1589 C C . THR A 1 203 ? 16.587 11.905 -13.314 1.00 88.44 203 THR A C 1
ATOM 1591 O O . THR A 1 203 ? 16.372 11.190 -12.335 1.00 88.44 203 THR A O 1
ATOM 1594 N N . LEU A 1 204 ? 17.651 11.699 -14.101 1.00 88.56 204 LEU A N 1
ATOM 1595 C CA . LEU A 1 204 ? 18.610 10.602 -13.886 1.00 88.56 204 LEU A CA 1
ATOM 1596 C C . LEU A 1 204 ? 19.200 10.553 -12.467 1.00 88.56 204 LEU A C 1
ATOM 1598 O O . LEU A 1 204 ? 19.272 9.447 -11.923 1.00 88.56 204 LEU A O 1
ATOM 1602 N N . PRO A 1 205 ? 19.542 11.687 -11.815 1.00 89.31 205 PRO A N 1
ATOM 1603 C CA . PRO A 1 205 ? 20.064 11.652 -10.452 1.00 89.31 205 PRO A CA 1
ATOM 1604 C C . PRO A 1 205 ? 19.100 10.997 -9.472 1.00 89.31 205 PRO A C 1
ATOM 1606 O O . PRO A 1 205 ? 19.511 10.222 -8.617 1.00 89.31 205 PRO A O 1
ATOM 1609 N N . PHE A 1 206 ? 17.804 11.284 -9.606 1.00 86.44 206 PHE A N 1
ATOM 1610 C CA . PHE A 1 206 ? 16.790 10.715 -8.732 1.00 86.44 206 PHE A CA 1
ATOM 1611 C C . PHE A 1 206 ? 16.599 9.221 -9.003 1.00 86.44 206 PHE A C 1
ATOM 1613 O O . PHE A 1 206 ? 16.571 8.426 -8.066 1.00 86.44 206 PHE A O 1
ATOM 1620 N N . VAL A 1 207 ? 16.519 8.825 -10.277 1.00 85.94 207 VAL A N 1
ATOM 1621 C CA . VAL A 1 207 ? 16.345 7.416 -10.663 1.00 85.94 207 VAL A CA 1
ATOM 1622 C C . VAL A 1 207 ? 17.518 6.563 -10.177 1.00 85.94 207 VAL A C 1
ATOM 1624 O O . VAL A 1 207 ? 17.299 5.536 -9.539 1.00 85.94 207 VAL A O 1
ATOM 1627 N N . THR A 1 208 ? 18.752 7.001 -10.425 1.00 88.69 208 THR A N 1
ATOM 1628 C CA . THR A 1 208 ? 19.973 6.284 -10.017 1.00 88.69 208 THR A CA 1
ATOM 1629 C C . THR A 1 208 ? 20.198 6.277 -8.505 1.00 88.69 208 THR A C 1
ATOM 1631 O O . THR A 1 208 ? 20.691 5.286 -7.973 1.00 88.69 208 THR A O 1
ATOM 1634 N N . LEU A 1 209 ? 19.769 7.324 -7.789 1.00 87.94 209 LEU A N 1
ATOM 1635 C CA . LEU A 1 209 ? 19.746 7.346 -6.323 1.00 87.94 209 LEU A CA 1
ATOM 1636 C C . LEU A 1 209 ? 18.740 6.335 -5.754 1.00 87.94 209 LEU A C 1
ATOM 1638 O O . LEU A 1 209 ? 19.038 5.632 -4.789 1.00 87.94 209 LEU A O 1
ATOM 1642 N N . MET A 1 210 ? 17.544 6.267 -6.342 1.00 85.69 210 MET A N 1
ATOM 1643 C CA . MET A 1 210 ? 16.465 5.400 -5.870 1.00 85.69 210 MET A CA 1
ATOM 1644 C C . MET A 1 210 ? 16.685 3.933 -6.225 1.00 85.69 210 MET A C 1
ATOM 1646 O O . MET A 1 210 ? 16.316 3.067 -5.437 1.00 85.69 210 MET A O 1
ATOM 1650 N N . GLN A 1 211 ? 17.291 3.641 -7.378 1.00 86.25 211 GLN A N 1
ATOM 1651 C CA . GLN A 1 211 ? 17.486 2.289 -7.906 1.00 86.25 211 GLN A CA 1
ATOM 1652 C C . GLN A 1 211 ? 18.036 1.283 -6.877 1.00 86.25 211 GLN A C 1
ATOM 1654 O O . GLN A 1 211 ? 17.399 0.242 -6.695 1.00 86.25 211 GLN A O 1
ATOM 1659 N N . PRO A 1 212 ? 19.145 1.548 -6.161 1.00 84.31 212 PRO A N 1
ATOM 1660 C CA . PRO A 1 212 ? 19.654 0.589 -5.185 1.00 84.31 212 PRO A CA 1
ATOM 1661 C C . PRO A 1 212 ? 18.821 0.520 -3.894 1.00 84.31 212 PRO A C 1
ATOM 1663 O O . PRO A 1 212 ? 18.894 -0.469 -3.163 1.00 84.31 212 PRO A O 1
ATOM 1666 N N . LEU A 1 213 ? 18.004 1.542 -3.623 1.00 86.12 213 LEU A N 1
ATOM 1667 C CA . LEU A 1 213 ? 17.101 1.598 -2.475 1.00 86.12 213 LEU A CA 1
ATOM 1668 C C . LEU A 1 213 ? 15.731 0.959 -2.761 1.00 86.12 213 LEU A C 1
ATOM 1670 O O . LEU A 1 213 ? 14.953 0.740 -1.833 1.00 86.12 213 LEU A O 1
ATOM 1674 N N . MET A 1 214 ? 15.419 0.630 -4.020 1.00 84.94 214 MET A N 1
ATOM 1675 C CA . MET A 1 214 ? 14.112 0.086 -4.417 1.00 84.94 214 MET A CA 1
ATOM 1676 C C . MET A 1 214 ? 13.776 -1.223 -3.706 1.00 84.94 214 MET A C 1
ATOM 1678 O O . MET A 1 214 ? 12.645 -1.409 -3.265 1.00 84.94 214 MET A O 1
ATOM 1682 N N . VAL A 1 215 ? 14.750 -2.124 -3.559 1.00 83.19 215 VAL A N 1
ATOM 1683 C CA . VAL A 1 215 ? 14.541 -3.415 -2.881 1.00 83.19 215 VAL A CA 1
ATOM 1684 C C . VAL A 1 215 ? 14.144 -3.197 -1.420 1.00 83.19 215 VAL A C 1
ATOM 1686 O O . VAL A 1 215 ? 13.209 -3.830 -0.923 1.00 83.19 215 VAL A O 1
ATOM 1689 N N . MET A 1 216 ? 14.800 -2.246 -0.755 1.00 84.88 216 MET A N 1
ATOM 1690 C CA . MET A 1 216 ? 14.472 -1.834 0.607 1.00 84.88 216 MET A CA 1
ATOM 1691 C C . MET A 1 216 ? 13.086 -1.193 0.684 1.00 84.88 216 MET A C 1
ATOM 1693 O O . MET A 1 216 ? 12.285 -1.574 1.535 1.00 84.88 216 MET A O 1
ATOM 1697 N N . ALA A 1 217 ? 12.763 -0.285 -0.242 1.00 83.00 217 ALA A N 1
ATOM 1698 C CA . ALA A 1 217 ? 11.466 0.387 -0.294 1.00 83.00 217 ALA A CA 1
ATOM 1699 C C . ALA A 1 217 ? 10.311 -0.610 -0.458 1.00 83.00 217 ALA A C 1
ATOM 1701 O O . ALA A 1 217 ? 9.319 -0.539 0.270 1.00 83.00 217 ALA A O 1
ATOM 1702 N N . LEU A 1 218 ? 10.448 -1.563 -1.384 1.00 83.94 218 LEU A N 1
ATOM 1703 C CA . LEU A 1 218 ? 9.445 -2.595 -1.649 1.00 83.94 218 LEU A CA 1
ATOM 1704 C C . LEU A 1 218 ? 9.283 -3.542 -0.456 1.00 83.94 218 LEU A C 1
ATOM 1706 O O . LEU A 1 218 ? 8.158 -3.829 -0.050 1.00 83.94 218 LEU A O 1
ATOM 1710 N N . THR A 1 219 ? 10.391 -3.973 0.152 1.00 83.25 219 THR A N 1
ATOM 1711 C CA . THR A 1 219 ? 10.365 -4.849 1.336 1.00 83.25 219 THR A CA 1
ATOM 1712 C C . THR A 1 219 ? 9.658 -4.171 2.505 1.00 83.25 219 THR A C 1
ATOM 1714 O O . THR A 1 219 ? 8.747 -4.742 3.105 1.00 83.25 219 THR A O 1
ATOM 1717 N N . LEU A 1 220 ? 10.027 -2.922 2.794 1.00 81.44 220 LEU A N 1
ATOM 1718 C CA . LEU A 1 220 ? 9.405 -2.128 3.845 1.00 81.44 220 LEU A CA 1
ATOM 1719 C C . LEU A 1 220 ? 7.908 -1.932 3.582 1.00 81.44 220 LEU A C 1
ATOM 1721 O O . LEU A 1 220 ? 7.084 -2.090 4.482 1.00 81.44 220 LEU A O 1
ATOM 1725 N N . THR A 1 221 ? 7.557 -1.635 2.331 1.00 81.75 221 THR A N 1
ATOM 1726 C CA . THR A 1 221 ? 6.169 -1.466 1.903 1.00 81.75 221 THR A CA 1
ATOM 1727 C C . THR A 1 221 ? 5.345 -2.721 2.177 1.00 81.75 221 THR A C 1
ATOM 1729 O O . THR A 1 221 ? 4.255 -2.611 2.737 1.00 81.75 221 THR A O 1
ATOM 1732 N N . LEU A 1 222 ? 5.860 -3.906 1.842 1.00 83.00 222 LEU A N 1
ATOM 1733 C CA . LEU A 1 222 ? 5.175 -5.177 2.089 1.00 83.00 222 LEU A CA 1
ATOM 1734 C C . LEU A 1 222 ? 5.005 -5.460 3.585 1.00 83.00 222 LEU A C 1
ATOM 1736 O O . LEU A 1 222 ? 3.911 -5.826 4.008 1.00 83.00 222 LEU A O 1
ATOM 1740 N N . ILE A 1 223 ? 6.044 -5.240 4.396 1.00 82.50 223 ILE A N 1
ATOM 1741 C CA . ILE A 1 223 ? 5.990 -5.473 5.850 1.00 82.50 223 ILE A CA 1
ATOM 1742 C C . ILE A 1 223 ? 4.950 -4.567 6.514 1.00 82.50 223 ILE A C 1
ATOM 1744 O O . ILE A 1 223 ? 4.119 -5.034 7.291 1.00 82.50 223 ILE A O 1
ATOM 1748 N N . LEU A 1 224 ? 4.970 -3.271 6.200 1.00 78.62 224 LEU A N 1
ATOM 1749 C CA . LEU A 1 224 ? 4.047 -2.303 6.796 1.00 78.62 224 LEU A CA 1
ATOM 1750 C C . LEU A 1 224 ? 2.612 -2.517 6.324 1.00 78.62 224 LEU A C 1
ATOM 1752 O O . LEU A 1 224 ? 1.684 -2.374 7.115 1.00 78.62 224 LEU A O 1
ATOM 1756 N N . THR A 1 225 ? 2.435 -2.890 5.055 1.00 81.12 225 THR A N 1
ATOM 1757 C CA . THR A 1 225 ? 1.133 -3.297 4.515 1.00 81.12 225 THR A CA 1
ATOM 1758 C C . THR A 1 225 ? 0.627 -4.531 5.254 1.00 81.12 225 THR A C 1
ATOM 1760 O O . THR A 1 225 ? -0.501 -4.517 5.729 1.00 81.12 225 THR A O 1
ATOM 1763 N N . GLY A 1 226 ? 1.469 -5.551 5.451 1.00 82.62 226 GLY A N 1
ATOM 1764 C CA . GLY A 1 226 ? 1.121 -6.744 6.223 1.00 82.62 226 GLY A CA 1
ATOM 1765 C C . GLY A 1 226 ? 0.709 -6.421 7.661 1.00 82.62 226 GLY A C 1
ATOM 1766 O O . GLY A 1 226 ? -0.324 -6.898 8.122 1.00 82.62 226 GLY A O 1
ATOM 1767 N N . PHE A 1 227 ? 1.458 -5.550 8.348 1.00 81.56 227 PHE A N 1
ATOM 1768 C CA . PHE A 1 227 ? 1.106 -5.087 9.694 1.00 81.56 227 PHE A CA 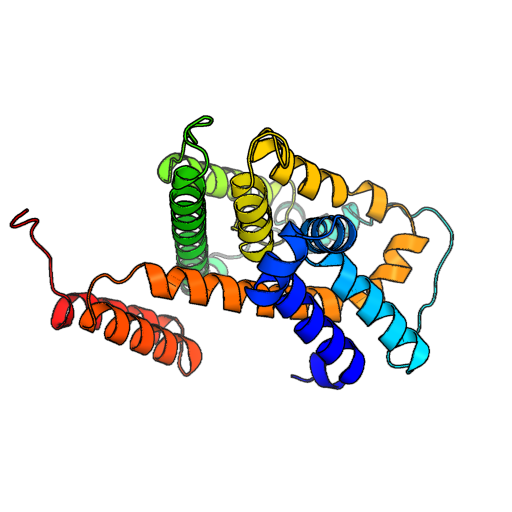1
ATOM 1769 C C . PHE A 1 227 ? -0.232 -4.336 9.715 1.00 81.56 227 PHE A C 1
ATOM 1771 O O . PHE A 1 227 ? -1.075 -4.606 10.567 1.00 81.56 227 PHE A O 1
ATOM 1778 N N . ALA A 1 228 ? -0.445 -3.411 8.775 1.00 78.38 228 ALA A N 1
ATOM 1779 C CA . ALA A 1 228 ? -1.683 -2.646 8.672 1.00 78.38 228 ALA A CA 1
ATOM 1780 C C . ALA A 1 228 ? -2.891 -3.551 8.382 1.00 78.38 228 ALA A C 1
ATOM 1782 O O . ALA A 1 228 ? -3.909 -3.439 9.061 1.00 78.38 228 ALA A O 1
ATOM 1783 N N . CYS A 1 229 ? -2.767 -4.478 7.428 1.00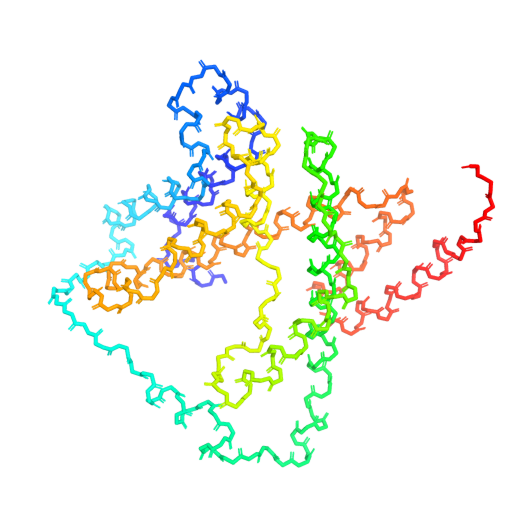 80.31 229 CYS A N 1
ATOM 1784 C CA . CYS A 1 229 ? -3.812 -5.449 7.116 1.00 80.31 229 CYS A CA 1
ATOM 1785 C C . CYS A 1 229 ? -4.119 -6.343 8.322 1.00 80.31 229 CYS A C 1
ATOM 1787 O O . CYS A 1 229 ? -5.287 -6.527 8.642 1.00 80.31 229 CYS A O 1
ATOM 1789 N N . ALA A 1 230 ? -3.103 -6.840 9.037 1.00 83.56 230 ALA A N 1
ATOM 1790 C CA . ALA A 1 230 ? -3.303 -7.634 10.250 1.00 83.56 230 ALA A CA 1
ATOM 1791 C C . ALA A 1 230 ? -4.010 -6.830 11.354 1.00 83.56 230 ALA A C 1
ATOM 1793 O O . ALA A 1 230 ? -4.939 -7.327 11.984 1.00 83.56 230 ALA A O 1
ATOM 1794 N N . TYR A 1 231 ? -3.607 -5.573 11.563 1.00 79.69 231 TYR A N 1
ATOM 1795 C CA . TYR A 1 231 ? -4.228 -4.686 12.545 1.00 79.69 231 TYR A CA 1
ATOM 1796 C C . TYR A 1 231 ? -5.715 -4.451 12.255 1.00 79.69 231 TYR A C 1
ATOM 1798 O O . TYR A 1 231 ? -6.541 -4.578 13.156 1.00 79.69 231 TYR A O 1
ATOM 1806 N N . ILE A 1 232 ? -6.063 -4.154 10.998 1.00 80.62 232 ILE A N 1
ATOM 1807 C CA . ILE A 1 232 ? -7.458 -3.956 10.590 1.00 80.62 232 ILE A CA 1
ATOM 1808 C C . ILE A 1 232 ? -8.236 -5.271 10.657 1.00 80.62 232 ILE A C 1
ATOM 1810 O O . ILE A 1 232 ? -9.328 -5.290 11.219 1.00 80.62 232 ILE A O 1
ATOM 1814 N N . ALA A 1 233 ? -7.667 -6.378 10.180 1.00 82.75 233 ALA A N 1
ATOM 1815 C CA . ALA A 1 233 ? -8.297 -7.694 10.245 1.00 82.75 233 ALA A CA 1
ATOM 1816 C C . ALA A 1 233 ? -8.655 -8.101 11.681 1.00 82.75 233 ALA A C 1
ATOM 1818 O O . ALA A 1 233 ? -9.737 -8.628 11.902 1.00 82.75 233 ALA A O 1
ATOM 1819 N N . MET A 1 234 ? -7.811 -7.787 12.670 1.00 85.56 234 MET A N 1
ATOM 1820 C CA . MET A 1 234 ? -8.106 -8.057 14.083 1.00 85.56 234 MET A CA 1
ATOM 1821 C C . MET A 1 234 ? -9.255 -7.208 14.655 1.00 85.56 234 MET A C 1
ATOM 1823 O O . MET A 1 234 ? -9.762 -7.519 15.727 1.00 85.56 234 MET A O 1
ATOM 1827 N N . SER A 1 235 ? -9.662 -6.133 13.978 1.00 82.38 235 SER A N 1
ATOM 1828 C CA . SER A 1 235 ? -10.758 -5.261 14.425 1.00 82.38 235 SER A CA 1
ATOM 1829 C C . SER A 1 235 ? -12.124 -5.613 13.829 1.00 82.38 235 SER A C 1
ATOM 1831 O O . SER A 1 235 ? -13.126 -5.044 14.255 1.00 82.38 235 SER A O 1
ATOM 1833 N N . ILE A 1 236 ? -12.167 -6.522 12.846 1.00 83.62 236 ILE A N 1
ATOM 1834 C CA . ILE A 1 236 ? -13.395 -6.894 12.126 1.00 83.62 236 ILE A CA 1
ATOM 1835 C C . ILE A 1 236 ? -14.234 -7.937 12.894 1.00 83.62 236 ILE A C 1
ATOM 1837 O O . ILE A 1 236 ? -15.438 -7.707 13.028 1.00 83.62 236 ILE A O 1
ATOM 1841 N N . PRO A 1 237 ? -13.664 -9.056 13.398 1.00 87.19 237 PRO A N 1
ATOM 1842 C CA . PRO A 1 237 ? -14.420 -10.056 14.148 1.00 87.19 237 PRO A CA 1
ATOM 1843 C C . PRO A 1 237 ? -15.065 -9.470 15.404 1.00 87.19 237 PRO A C 1
ATOM 1845 O O . PRO A 1 237 ? -14.424 -8.739 16.161 1.00 87.19 237 PRO A O 1
ATOM 1848 N N . LYS A 1 238 ? -16.325 -9.829 15.651 1.00 85.81 238 LYS A N 1
ATOM 1849 C CA . LYS A 1 238 ? -17.072 -9.459 16.862 1.00 85.81 238 LYS A CA 1
ATOM 1850 C C . LYS A 1 238 ? -17.028 -10.556 17.922 1.00 85.81 238 LYS A C 1
ATOM 1852 O O . LYS A 1 238 ? -17.199 -10.258 19.104 1.00 85.81 238 LYS A O 1
ATOM 1857 N N . LYS A 1 239 ? -16.820 -11.809 17.506 1.00 88.06 239 LYS A N 1
ATOM 1858 C CA . LYS A 1 239 ? -16.777 -12.990 18.379 1.00 88.06 239 LYS A CA 1
ATOM 1859 C C . LYS A 1 239 ? -15.400 -13.642 18.382 1.00 88.06 239 LYS A C 1
ATOM 1861 O O . LYS A 1 239 ? -14.681 -13.626 17.384 1.00 88.06 239 LYS A O 1
ATOM 1866 N N . ASP A 1 240 ? -15.089 -14.324 19.481 1.00 88.38 240 ASP A N 1
ATOM 1867 C CA . ASP A 1 240 ? -13.871 -15.132 19.593 1.00 88.38 240 ASP A CA 1
ATOM 1868 C C . ASP A 1 240 ? -13.841 -16.274 18.559 1.00 88.38 240 ASP A C 1
ATOM 1870 O O . ASP A 1 240 ? -12.770 -16.619 18.059 1.00 88.38 240 ASP A O 1
ATOM 1874 N N . SER A 1 241 ? -15.007 -16.827 18.190 1.00 87.31 241 SER A N 1
ATOM 1875 C CA . SER A 1 241 ? -15.120 -17.854 17.143 1.00 87.31 241 SER A CA 1
ATOM 1876 C C . SER A 1 241 ? -14.709 -17.316 15.773 1.00 87.31 241 SER A C 1
ATOM 1878 O O . SER A 1 241 ? -13.873 -17.923 15.112 1.00 87.31 241 SER A O 1
ATOM 1880 N N . GLU A 1 242 ? -15.200 -16.132 15.403 1.00 89.06 242 GLU A N 1
ATOM 1881 C CA . GLU A 1 242 ? -14.889 -15.470 14.133 1.00 89.06 242 GLU A CA 1
ATOM 1882 C C . GLU A 1 242 ? -13.395 -15.129 14.049 1.00 89.06 242 GLU A C 1
ATOM 1884 O O . GLU A 1 242 ? -12.766 -15.292 13.002 1.00 89.06 242 GLU A O 1
ATOM 1889 N N . MET A 1 243 ? -12.796 -14.705 15.170 1.00 90.25 243 MET A N 1
ATOM 1890 C CA . MET A 1 243 ? -11.355 -14.459 15.264 1.00 90.25 243 MET A CA 1
ATOM 1891 C C . MET A 1 243 ? -10.547 -15.748 15.067 1.00 90.25 243 MET A C 1
ATOM 1893 O O . MET A 1 243 ? -9.561 -15.758 14.327 1.00 90.25 243 MET A O 1
ATOM 1897 N N . ALA A 1 244 ? -10.964 -16.847 15.704 1.00 89.62 244 ALA A N 1
ATOM 1898 C CA . ALA A 1 244 ? -10.326 -18.149 15.539 1.00 89.62 244 ALA A CA 1
ATOM 1899 C C . ALA A 1 244 ? -10.452 -18.659 14.093 1.00 89.62 244 ALA A C 1
ATOM 1901 O O . ALA A 1 244 ? -9.461 -19.116 13.517 1.00 89.62 244 ALA A O 1
ATOM 1902 N N . THR A 1 245 ? -11.631 -18.514 13.480 1.00 90.62 245 THR A N 1
ATOM 1903 C CA . THR A 1 245 ? -11.872 -18.821 12.066 1.00 90.62 245 THR A CA 1
ATOM 1904 C C . THR A 1 245 ? -10.945 -18.004 11.166 1.00 90.62 245 THR A C 1
ATOM 1906 O O . THR A 1 245 ? -10.232 -18.578 10.343 1.00 90.62 245 THR A O 1
ATOM 1909 N N . ALA A 1 246 ? -10.874 -16.682 11.351 1.00 89.75 246 ALA A N 1
ATOM 1910 C CA . ALA A 1 246 ? -10.010 -15.802 10.564 1.00 89.75 246 ALA A CA 1
ATOM 1911 C C . ALA A 1 246 ? -8.520 -16.180 10.676 1.00 89.75 246 ALA A C 1
ATOM 1913 O O . ALA A 1 246 ? -7.810 -16.220 9.668 1.00 89.75 246 ALA A O 1
ATOM 1914 N N . LEU A 1 247 ? -8.050 -16.519 11.882 1.00 90.88 247 LEU A N 1
ATOM 1915 C CA . LEU A 1 247 ? -6.681 -16.991 12.115 1.00 90.88 247 LEU A CA 1
ATOM 1916 C C . LEU A 1 247 ? -6.391 -18.324 11.418 1.00 90.88 247 LEU A C 1
ATOM 1918 O O . LEU A 1 247 ? -5.333 -18.474 10.804 1.00 90.88 247 LEU A O 1
ATOM 1922 N N . LEU A 1 248 ? -7.320 -19.282 11.475 1.00 90.75 248 LEU A N 1
ATOM 1923 C CA . LEU A 1 248 ? -7.178 -20.560 10.775 1.00 90.75 248 LEU A CA 1
ATOM 1924 C C . LEU A 1 248 ? -7.132 -20.361 9.259 1.00 90.75 248 LEU A C 1
ATOM 1926 O O . LEU A 1 248 ? -6.277 -20.944 8.594 1.00 90.75 248 LEU A O 1
ATOM 1930 N N . ILE A 1 249 ? -7.987 -19.495 8.711 1.00 90.00 249 ILE A N 1
ATOM 1931 C CA . ILE A 1 249 ? -7.965 -19.140 7.286 1.00 90.00 249 ILE A CA 1
ATOM 1932 C C . ILE A 1 249 ? -6.602 -18.558 6.907 1.00 90.00 249 ILE A C 1
ATOM 1934 O O . ILE A 1 249 ? -5.981 -19.026 5.952 1.00 90.00 249 ILE A O 1
ATOM 1938 N N . ALA A 1 250 ? -6.097 -17.591 7.677 1.00 88.69 250 ALA A N 1
ATOM 1939 C CA . ALA A 1 250 ? -4.786 -16.994 7.440 1.00 88.69 250 ALA A CA 1
ATOM 1940 C C . ALA A 1 250 ? -3.657 -18.040 7.483 1.00 88.69 250 ALA A C 1
ATOM 1942 O O . ALA A 1 250 ? -2.767 -18.023 6.630 1.00 88.69 250 ALA A O 1
ATOM 1943 N N . PHE A 1 251 ? -3.715 -18.986 8.425 1.00 91.38 251 PHE A N 1
ATOM 1944 C CA . PHE A 1 251 ? -2.773 -20.100 8.515 1.00 91.38 251 PHE A CA 1
ATOM 1945 C C . PHE A 1 251 ? -2.808 -20.981 7.257 1.00 91.38 251 PHE A C 1
ATOM 1947 O O . PHE A 1 251 ? -1.760 -21.230 6.656 1.00 91.38 251 PHE A O 1
ATOM 1954 N N . PHE A 1 252 ? -3.993 -21.405 6.805 1.00 89.81 252 PHE A N 1
ATOM 1955 C CA . PHE A 1 252 ? -4.113 -22.235 5.604 1.00 89.81 252 PHE A CA 1
ATOM 1956 C C . PHE A 1 252 ? -3.675 -21.501 4.334 1.00 89.81 252 PHE A C 1
ATOM 1958 O O . PHE A 1 252 ? -2.990 -22.092 3.505 1.00 89.81 252 PHE A O 1
ATOM 1965 N N . ILE A 1 253 ? -3.992 -20.212 4.194 1.00 85.81 253 ILE A N 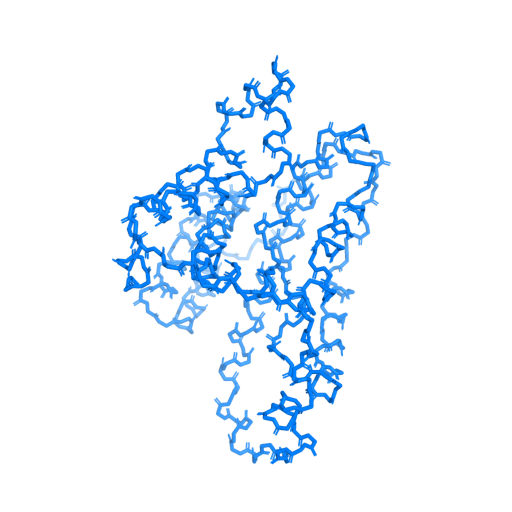1
ATOM 1966 C CA . ILE A 1 253 ? -3.517 -19.403 3.060 1.00 85.81 253 ILE A CA 1
ATOM 1967 C C . ILE A 1 253 ? -1.985 -19.286 3.067 1.00 85.81 253 ILE A C 1
ATOM 1969 O O . ILE A 1 253 ? -1.371 -19.337 2.006 1.00 85.81 253 ILE A O 1
ATOM 1973 N N . THR A 1 254 ? -1.371 -19.129 4.244 1.00 86.56 254 THR A N 1
ATOM 1974 C CA . THR A 1 254 ? 0.076 -18.883 4.372 1.00 86.56 254 THR A CA 1
ATOM 1975 C C . THR A 1 254 ? 0.911 -20.143 4.153 1.00 86.56 254 THR A C 1
ATOM 1977 O O . THR A 1 254 ? 1.950 -20.083 3.498 1.00 86.56 254 THR A O 1
ATOM 1980 N N . PHE A 1 255 ? 0.492 -21.274 4.726 1.00 88.31 255 PHE A N 1
ATOM 1981 C CA . PHE A 1 255 ? 1.282 -22.511 4.722 1.00 88.31 255 PHE A CA 1
ATOM 1982 C C . PHE A 1 255 ? 0.857 -23.519 3.651 1.00 88.31 255 PHE A C 1
ATOM 1984 O O . PHE A 1 255 ? 1.610 -24.449 3.364 1.00 88.31 255 PHE A O 1
ATOM 1991 N N . TYR A 1 256 ? -0.323 -23.347 3.054 1.00 86.69 256 TYR A N 1
ATOM 1992 C CA . TYR A 1 256 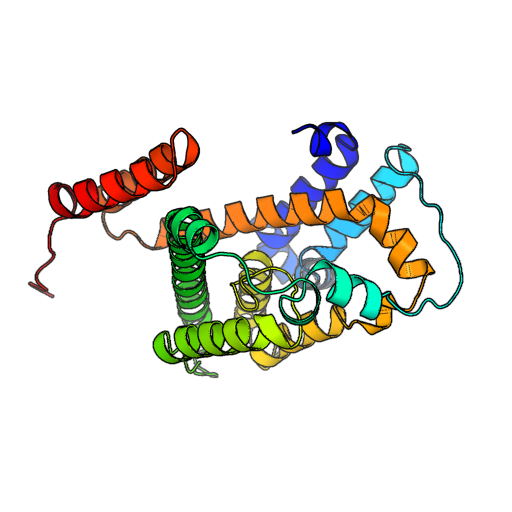? -0.810 -24.170 1.949 1.00 86.69 256 TYR A CA 1
ATOM 1993 C C . TYR A 1 256 ? -1.056 -23.292 0.715 1.00 86.69 256 TYR A C 1
ATOM 1995 O O . TYR A 1 256 ? -0.362 -22.304 0.491 1.00 86.69 256 TYR A O 1
ATOM 2003 N N . SER A 1 257 ? -2.009 -23.669 -0.138 1.00 78.88 257 SER A N 1
ATOM 2004 C CA . SER A 1 257 ? -2.397 -22.866 -1.293 1.00 78.88 257 SER A CA 1
ATOM 2005 C C . SER A 1 257 ? -3.557 -21.932 -0.949 1.00 78.88 257 SER A C 1
ATOM 2007 O O . SER A 1 257 ? -4.438 -22.267 -0.152 1.00 78.88 257 SER A O 1
ATOM 2009 N N . ALA A 1 258 ? -3.603 -20.778 -1.619 1.00 76.25 258 ALA A N 1
ATOM 2010 C CA . ALA A 1 258 ? -4.692 -19.813 -1.472 1.00 76.25 258 ALA A CA 1
ATOM 2011 C C . ALA A 1 258 ? -6.077 -20.450 -1.696 1.00 76.25 258 ALA A C 1
ATOM 2013 O O . ALA A 1 258 ? -7.029 -20.124 -0.993 1.00 76.25 258 ALA A O 1
ATOM 2014 N N . TRP A 1 259 ? -6.180 -21.406 -2.628 1.00 75.44 259 TRP A N 1
ATOM 2015 C CA . TRP A 1 259 ? -7.420 -22.140 -2.892 1.00 75.44 259 TRP A CA 1
ATOM 2016 C C . TRP A 1 259 ? -7.866 -23.003 -1.706 1.00 75.44 259 TRP A C 1
ATOM 2018 O O . TRP A 1 259 ? -9.042 -22.996 -1.353 1.00 75.44 259 TRP A O 1
ATOM 2028 N N . ILE A 1 260 ? -6.935 -23.706 -1.049 1.00 82.88 260 ILE A N 1
ATOM 2029 C CA . ILE A 1 260 ? -7.244 -24.491 0.156 1.00 82.88 260 ILE A CA 1
ATOM 2030 C C . ILE A 1 260 ? -7.729 -23.561 1.267 1.00 82.88 260 ILE A C 1
ATOM 2032 O O . ILE A 1 260 ? -8.757 -23.831 1.881 1.00 82.88 260 ILE A O 1
ATOM 2036 N N . GLY A 1 261 ? -7.035 -22.441 1.482 1.00 84.81 261 GLY A N 1
ATOM 2037 C CA . GLY A 1 261 ? -7.441 -21.443 2.469 1.00 84.81 261 GLY A CA 1
ATOM 2038 C C . GLY A 1 261 ? -8.839 -20.871 2.217 1.00 84.81 261 GLY A C 1
ATOM 2039 O O . GLY A 1 261 ? -9.613 -20.726 3.158 1.00 84.81 261 GLY A O 1
ATOM 2040 N N . LEU A 1 262 ? -9.198 -20.623 0.953 1.00 81.12 262 LEU A N 1
ATOM 2041 C CA . LEU A 1 262 ? -10.536 -20.170 0.555 1.00 81.12 262 LEU A CA 1
ATOM 2042 C C . LEU A 1 262 ? -11.621 -21.207 0.851 1.00 81.12 262 LEU A C 1
ATOM 2044 O O . LEU A 1 262 ? -12.632 -20.878 1.467 1.00 81.12 262 LEU A O 1
ATOM 2048 N N . VAL A 1 263 ? -11.412 -22.458 0.435 1.00 85.69 263 VAL A N 1
ATOM 2049 C CA . VAL A 1 263 ? -12.384 -23.538 0.660 1.00 85.69 263 VAL A CA 1
ATOM 2050 C C . VAL A 1 263 ? -12.575 -23.785 2.154 1.00 85.69 263 VAL A C 1
ATOM 2052 O O . VAL A 1 263 ? -13.709 -23.850 2.626 1.00 85.69 263 VAL A O 1
ATOM 2055 N N . VAL A 1 264 ? -11.476 -23.868 2.911 1.00 87.75 264 VAL A N 1
ATOM 2056 C CA . VAL A 1 264 ? -11.529 -24.012 4.370 1.00 87.75 264 VAL A CA 1
ATOM 2057 C C . VAL A 1 264 ? -12.232 -22.815 5.000 1.00 87.75 264 VAL A C 1
ATOM 2059 O O . VAL A 1 264 ? -13.056 -23.010 5.885 1.00 87.75 264 VAL A O 1
ATOM 2062 N N . GLY A 1 265 ? -11.979 -21.597 4.518 1.00 87.12 265 GLY A N 1
ATOM 2063 C CA . GLY A 1 265 ? -12.656 -20.405 5.014 1.00 87.12 265 GLY A CA 1
ATOM 2064 C C . GLY A 1 265 ? -14.161 -20.438 4.817 1.00 87.12 265 GLY A C 1
ATOM 2065 O O . GLY A 1 265 ? -14.888 -20.205 5.773 1.00 87.12 265 GLY A O 1
ATOM 2066 N N . ILE A 1 266 ? -14.639 -20.831 3.634 1.00 86.88 266 ILE A N 1
ATOM 2067 C CA . ILE A 1 266 ? -16.078 -20.997 3.387 1.00 86.88 266 ILE A CA 1
ATOM 2068 C C . ILE A 1 266 ? -16.674 -22.032 4.349 1.00 86.88 266 ILE A C 1
ATOM 2070 O O . ILE A 1 266 ? -17.723 -21.793 4.942 1.00 86.88 266 ILE A O 1
ATOM 2074 N N . ILE A 1 267 ? -16.003 -23.172 4.529 1.00 89.38 267 ILE A N 1
ATOM 2075 C CA . ILE A 1 267 ? -16.473 -24.239 5.421 1.00 89.38 267 ILE A CA 1
ATOM 2076 C C . ILE A 1 267 ? -16.527 -23.754 6.873 1.00 89.38 267 ILE A C 1
ATOM 2078 O O . ILE A 1 267 ? -17.544 -23.946 7.536 1.00 89.38 267 ILE A O 1
ATOM 2082 N N . LEU A 1 268 ? -15.459 -23.127 7.371 1.00 88.62 268 LEU A N 1
ATOM 2083 C CA . LEU A 1 268 ? -15.393 -22.642 8.748 1.00 88.62 268 LEU A CA 1
ATOM 2084 C C . LEU A 1 268 ? -16.417 -21.533 8.995 1.00 88.62 268 LEU A C 1
ATOM 2086 O O . LEU A 1 268 ? -17.156 -21.614 9.970 1.00 88.62 268 LEU A O 1
ATOM 2090 N N . SER A 1 269 ? -16.547 -20.565 8.087 1.00 87.31 269 SER A N 1
ATOM 2091 C CA . SER A 1 269 ? -17.552 -19.508 8.219 1.00 87.31 269 SER A CA 1
ATOM 2092 C C . SER A 1 269 ? -18.981 -20.064 8.239 1.00 87.31 269 SER A C 1
ATOM 2094 O O . SER A 1 269 ? -19.813 -19.578 8.994 1.00 87.31 269 SER A O 1
ATOM 2096 N N . LEU A 1 270 ? -19.283 -21.115 7.469 1.00 87.38 270 LEU A N 1
ATOM 2097 C CA . LEU A 1 270 ? -20.622 -21.719 7.460 1.00 87.38 270 LEU A CA 1
ATOM 2098 C C . LEU A 1 270 ? -20.897 -22.638 8.658 1.00 87.38 270 LEU A C 1
ATOM 2100 O O . LEU A 1 270 ? -22.027 -22.675 9.138 1.00 87.38 270 LEU A O 1
ATOM 2104 N N . LEU A 1 271 ? -19.907 -23.414 9.108 1.00 86.19 271 LEU A N 1
ATOM 2105 C CA . LEU A 1 271 ? -20.100 -24.443 10.139 1.00 86.19 271 LEU A CA 1
ATOM 2106 C C . LEU A 1 271 ? -19.808 -23.958 11.561 1.00 86.19 271 LEU A C 1
ATOM 2108 O O . LEU A 1 271 ? -20.399 -24.486 12.500 1.00 86.19 271 LEU A O 1
ATOM 2112 N N . VAL A 1 272 ? -18.880 -23.013 11.725 1.00 83.56 272 VAL A N 1
ATOM 2113 C CA . VAL A 1 272 ? -18.452 -22.498 13.034 1.00 83.56 272 VAL A CA 1
ATOM 2114 C C . VAL A 1 272 ? -19.182 -21.205 13.357 1.00 83.56 272 VAL A C 1
ATOM 2116 O O . VAL A 1 272 ? -19.799 -21.107 14.415 1.00 83.56 272 VAL A O 1
ATOM 2119 N N . ASP A 1 273 ? -19.142 -20.238 12.441 1.00 80.06 273 ASP A N 1
ATOM 2120 C CA . ASP A 1 273 ? -19.753 -18.925 12.674 1.00 80.06 273 ASP A CA 1
ATOM 2121 C C . ASP A 1 273 ? -21.253 -18.927 12.328 1.00 80.06 273 ASP A C 1
ATOM 2123 O O . ASP A 1 273 ? -22.047 -18.249 12.983 1.00 80.06 273 ASP A O 1
ATOM 2127 N N . GLY A 1 274 ? -21.660 -19.784 11.382 1.00 78.69 274 GLY A N 1
ATOM 2128 C CA . GLY A 1 274 ? -23.054 -19.990 11.005 1.00 78.69 274 GLY A CA 1
ATOM 2129 C C . GLY A 1 274 ? -23.638 -18.828 10.200 1.00 78.69 274 GLY A C 1
ATOM 2130 O O . GLY A 1 274 ? -23.017 -17.789 9.993 1.00 78.69 274 GLY A O 1
ATOM 2131 N N . TYR A 1 275 ? -24.872 -19.000 9.723 1.00 66.19 275 TYR A N 1
ATOM 2132 C CA . TYR A 1 275 ? -25.636 -17.881 9.172 1.00 66.19 275 TYR A CA 1
ATOM 2133 C C . TYR A 1 275 ? -26.257 -17.116 10.342 1.00 66.19 275 TYR A C 1
ATOM 2135 O O . TYR A 1 275 ? -27.248 -17.570 10.922 1.00 66.19 275 TYR A O 1
ATOM 2143 N N . GLU A 1 276 ? -25.700 -15.957 10.689 1.00 58.41 276 GLU A N 1
ATOM 2144 C CA . GLU A 1 276 ? -26.442 -14.987 11.489 1.00 58.41 276 GLU A CA 1
ATOM 2145 C C . GLU A 1 276 ? -27.629 -14.512 10.654 1.00 58.41 276 GLU A C 1
ATOM 2147 O O . GLU A 1 276 ? -27.531 -13.684 9.752 1.00 58.41 276 GLU A O 1
ATOM 2152 N N . ARG A 1 277 ? -28.788 -15.103 10.930 1.00 47.47 277 ARG A N 1
ATOM 2153 C CA . ARG A 1 277 ? -30.058 -14.439 10.679 1.00 47.47 277 ARG A CA 1
ATOM 2154 C C . ARG A 1 277 ? -30.046 -13.250 11.628 1.00 47.47 277 ARG A C 1
ATOM 2156 O O . ARG A 1 277 ? -29.889 -13.496 12.819 1.00 47.47 277 ARG A O 1
ATOM 2163 N N . ASP A 1 278 ? -30.170 -12.026 11.116 1.00 45.38 278 ASP A N 1
ATOM 2164 C CA . ASP A 1 278 ? -30.393 -10.826 11.928 1.00 45.38 278 ASP A CA 1
ATOM 2165 C C . ASP A 1 278 ? -31.533 -11.110 12.919 1.00 45.38 278 ASP A C 1
ATOM 2167 O O . ASP A 1 278 ? -32.719 -11.028 12.596 1.00 45.38 278 ASP A O 1
ATOM 2171 N N . ALA A 1 279 ? -31.163 -11.555 14.108 1.00 40.97 279 ALA A N 1
ATOM 2172 C CA . ALA A 1 279 ? -32.041 -11.903 15.194 1.00 40.97 279 ALA A CA 1
ATOM 2173 C C . ALA A 1 279 ? -31.431 -11.232 16.419 1.00 40.97 279 ALA A C 1
ATOM 2175 O O . ALA A 1 279 ? -30.509 -11.750 17.039 1.00 40.97 279 ALA A O 1
ATOM 2176 N N . GLU A 1 280 ? -32.000 -10.056 16.695 1.00 38.72 280 GLU A N 1
ATOM 2177 C CA . GLU A 1 280 ? -32.048 -9.394 17.999 1.00 38.72 280 GLU A CA 1
ATOM 2178 C C . GLU A 1 280 ? -30.781 -8.640 18.444 1.00 38.72 280 GLU A C 1
ATOM 2180 O O . GLU A 1 280 ? -29.968 -9.147 19.213 1.00 38.72 280 GLU A O 1
ATOM 2185 N N . ALA A 1 281 ? -30.663 -7.370 18.023 1.00 35.16 281 ALA A N 1
ATOM 2186 C CA . ALA A 1 281 ? -30.932 -6.182 18.864 1.00 35.16 281 ALA A CA 1
ATOM 2187 C C . ALA A 1 281 ? -30.523 -4.878 18.154 1.00 35.16 281 ALA A C 1
ATOM 2189 O O . ALA A 1 281 ? -29.324 -4.715 17.835 1.00 35.16 281 ALA A O 1
#

pLDDT: mean 83.24, std 8.8, range [35.16, 95.0]

Sequence (281 aa):
FDAYMAQPISMTTAIVLCVITTFSNPFKRLATKSRVFSVLGSLGLLPGFVIAGLVAYFLNEVQFNIEWGFKIPAVLSLIEKTSPLYLGFPDFNMYVDAIPLVLIGYMLLFGDLVTGTEVLKDAQKSRPDQTLPIDLNRSHLSVGIRNLLGIFINPFFPTQGALWTGVHVVVAERWKQGPKAMPSIFDGIGSYYLMGIPFLYFTLPFVTLMQPLMVMALTLTLILTGFACAYIAMSIPKKDSEMATALLIAFFITFYSAWIGLVVGIILSLLVDGYERDAEA

Foldseek 3Di:
DVLCVLQVPLLVQLQVVLCCLAPNPVLVVVLVVDVVSVVSSLVRSVVSLVVSLVVCVVVVSDDQPFDFDFDDPPQVVQCCVQACVNVPDDDPVVVVVCVVVVVVVVVQLVLQLVLLVLLQVVLCVLPVVDDDPRDSVCLVVVQVVVQVVCNHPPRDDRRDSRHLQLQSNSLSVQPSVDCVSPVDSVVSVVVVVVVVDCSLVRGRRSCSSCVRSV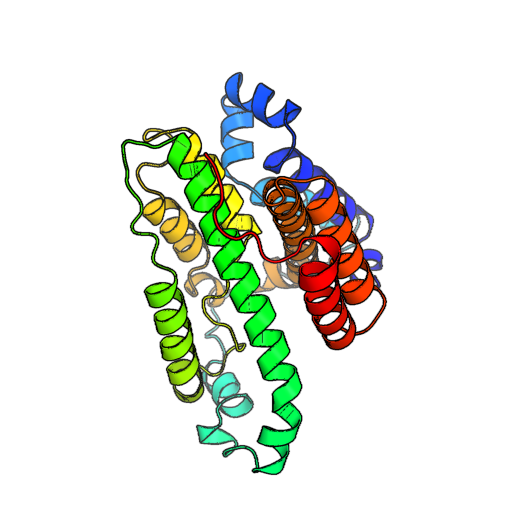SSVVVSSVVSSVVSSVVSLCVPDPDPLVVVLSVVLVVCVVPHPNVRSVVSSVVSCCPRVNDPPVDDD

Radius of gyration: 21.64 Å; chains: 1; bounding box: 61×46×53 Å

Secondary structure (DSSP, 8-state):
-HHHHTSHHHHHHHHHHHHHHHH-HHHHHHHTT-HHHHHHHHTTTHHHHHHHHHHHHHTTSS---PPPSB----HHHHHHHH-HHHH-PPPHHHHHHHHHHHHHHHHHHHHHHHHHHHHHHHHHTT-TTS-----HHHHHHHHHHHHHHHHHH----S-TT---HHHHHHHHHHHTT-TTT-S-HHHHHHHHHHHT-GGGGGBHHHHHHHGGGHHHHHHHHHHHHHHHHHHHHTTS-SSHHHHHHHHHHHHHHHHS-HHHHHHHHHHHIIIII--------